Protein 3SU6 (pdb70)

Organism: NCBI:txid2847144

B-factor: mean 12.93, std 9.19, range [4.9, 96.58]

Sequence (199 aa):
SHHMASMKKKGSVVIVGRINLSGDTAYAQQTRGEEGCQETSQTGRDKNQVEGEVQIVSTATQQTFLATSSINGVLWTVYHGAGTRRTIASPKKGPVTQMYTNVDKDLVGWQAPQGSRSLTPCTCGSSDLYLVTRHADVIPVRRRGDSSRGSLLSPRPISYYLKGSAGGPLLCPAGHAVGIFRTAVSTRGVAKAVDFIPVESLETTM

Solvent-accessible surface area: 9535 Å² total; per-residue (Å²): 140,145,141,115,90,130,100,89,166,17,4,0,0,10,16,1,26,1,26,52,108,56,117,94,32,104,47,50,139,48,50,36,82,88,25,6,84,60,7,4,138,88,1,48,5,161,57,80,18,100,20,41,0,2,15,0,13,7,65,102,99,58,7,0,0,0,0,0,63,41,5,0,1,0,0,63,114,7,0,16,98,43,39,6,6,19,64,199,12,79,30,102,20,93,45,73,38,98,135,44,22,0,0,0,0,91,27,28,172,54,27,45,52,20,86,16,14,128,68,83,34,36,71,1,69,0,1,0,40,105,11,67,74,24,55,2,98,54,164,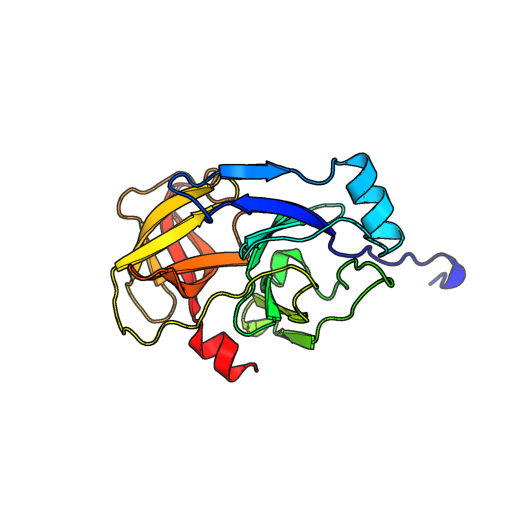34,112,20,120,0,25,9,115,84,78,16,64,78,81,126,5,161,17,0,12,0,0,0,0,20,3,88,72,33,48,0,3,0,0,6,50,66,38,50,47,101,112,34,62,0,48,17,0,15,0,0,19,0,89,24,1,78,108,37,88

Secondary structure (DSSP, 8-state):
--GGG------BEEEEEEE-SSSS-EEEE-S-HHHHHHHHHH-B--S---BSEEEEE-SS-EEEEEEETTEEEEEHHHHTT--B-BTTS-B--SEEETTTTEEEEEPPTTB--BPBP-S---EEEEE-TT--EEEEEE-SSSEEEEEEEEEGGGTTT-TTPEEE-TTS-EEEEEEEEEEETTEEEEEEEEEHHHHHHH-

Radius of gyration: 16.38 Å; Cα contacts (8 Å, |Δi|>4): 521; chains: 1; bounding box: 44×38×49 Å

InterPro domains:
  IPR000745 Hepatitis C virus, Non-structural protein NS4a [PF01006] (1658-1711)
  IPR001490 Hepatitis C virus, Non-structural protein NS4b [PF01001] (1728-1921)
  IPR001650 Helicase, C-terminal domain-like [PS51194] (1361-1538)
  IPR001650 Helicase, C-terminal domain-like [SM00490] (1401-1495)
  IPR002166 RNA dependent RNA polymerase, hepatitis C virus [PF00998] (2423-2932)
  IPR002518 Hepatitis C virus, Non-structural protein NS2 [PF01538] (811-1005)
  IPR002518 Hepatitis C virus, Non-structural protein NS2 [PS51693] (899-1026)
  IPR002519 Hepatitis C virus, Envelope glycoprotein E1 [PF01539] (193-382)
  IPR002521 Hepatitis C virus, Core protein, C-terminal [PF01542] (116-190)
  IPR002522 Hepatitis C virus, Core protein, N-terminal [PF01543] (2-115)
  IPR002531 Hepatitis C virus, Non-structural protein E2/NS1 [PF01560] (387-729)
  IPR002868 Hepatitis C virus, Non-structural 5a protein [PF01506] (1974-1996)
  IPR004109 Hepatitis C virus, NS3 protease [PF02907] (1056-1203)
  IPR004109 Hepatitis C virus, NS3 protease [PS51822] (1027-1208)
  IPR007094 RNA-directed RNA polymerase, catalytic domain [PS50507] (2634-2752)
  IPR009003 Peptidase S1, PA clan [SSF50494] (1027-1212)
  IPR011492 Non-structural protein NS3-like, DEAD-box helicase, flavivirus [PF07652] (1294-1355)
  IPR013192 Hepatitis C virus, Non-structural 5a protein, domain 1a [PF08300] (2006-2067)
  IPR013193 Hepatitis C virus non-structural 5a, 1B domain 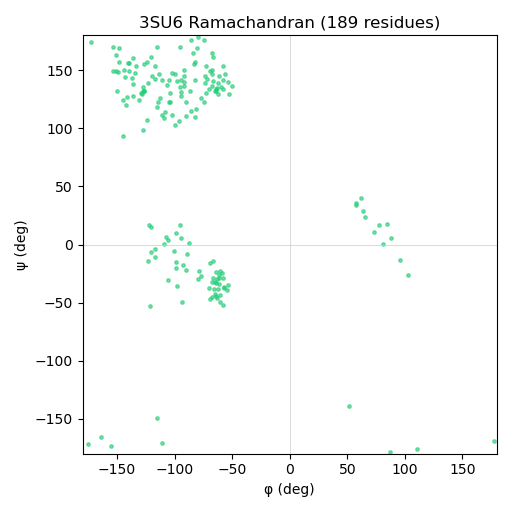[PF08301] (2068-2168)
  IPR014001 Helicase superfamily 1/2, ATP-binding domain [PS51192] (1217-1369)

Nearest PDB structures (foldseek):
  3su2-assembly1_A  TM=1.004E+00  e=2.752E-40  hepatitis C virus genotype 1a
  3su3-assembly1_A  TM=1.005E+00  e=4.016E-40  hepatitis C virus genotype 1a
  3su1-assembly1_A  TM=1.004E+00  e=4.984E-40  hepatitis C virus genotype 1a
  6c2n-assembly1_A  TM=1.004E+00  e=2.141E-39  hepatitis C virus genotype 1a
  6p6o-assembly1_A  TM=1.004E+00  e=4.093E-39  Hepatitis C virus (isolate 1)

Foldseek 3Di:
DPVVPDDDFFAKEFQWFFDPPDPATAIDGDHDDVRLAVCRHFLADPDADAEFKTWIAGNPAIAIWGAAPQKTKFFCVGGPQHFHRANVGTFGWPFDDNPLRMTITGHHPHYDHAYADPPPAQFKWWQFNRRDTFTWGHDDLFKTFTPDKDFCVRRGRHFNTFIADPVGHGQFTWHAFPDDPRIGGMTTTGGVVNVVVSD

Structure (mmCIF, N/CA/C/O backbone):
data_3SU6
#
_entry.id   3SU6
#
_cell.length_a   54.981
_cell.length_b   58.451
_cell.length_c   59.829
_cell.angle_alpha   90.00
_cell.angle_beta   90.00
_cell.angle_gamma   90.00
#
_symmetry.space_group_name_H-M   'P 21 21 21'
#
loop_
_entity.id
_entity.type
_entity.pdbx_description
1 polymer 'NS3 protease, NS4A protein'
2 non-polymer (5R,7S,10S)-10-tert-butyl-N-{(1R,2R)-1-[(cyclopropylsulfonyl)carbamoyl]-2-ethylcyclopropyl}-15,15-dimethyl-3,9,12-trioxo-6,7,9,10,11,12,14,15,16,17,18,19-dodecahydro-1H,5H-2,23:5,8-dimethano-4,13,2,8,11-benzodioxatriazacyclohenicosine-7(3H)-carboxamide
3 non-polymer GLYCEROL
4 non-polymer 'SULFATE ION'
5 non-polymer 'ZINC ION'
6 water water
#
loop_
_atom_site.group_PDB
_atom_site.id
_atom_site.type_symbol
_atom_site.label_atom_id
_atom_site.label_alt_id
_atom_site.label_comp_id
_atom_site.label_asym_id
_atom_site.label_entity_id
_atom_site.label_seq_id
_atom_site.pdbx_PDB_ins_code
_atom_site.Cartn_x
_atom_site.Cartn_y
_atom_site.Cartn_z
_atom_site.occupancy
_atom_site.B_iso_or_equiv
_atom_site.auth_seq_id
_atom_site.auth_comp_id
_atom_site.auth_asym_id
_atom_site.auth_atom_id
_atom_site.pdbx_PDB_model_num
ATOM 1 N N . SER A 1 2 ? 3.187 -25.800 -6.861 1.00 26.68 981 SER A N 1
ATOM 2 C CA . SER A 1 2 ? 4.014 -27.041 -6.948 1.00 26.41 981 SER A CA 1
ATOM 3 C C . SER A 1 2 ? 5.513 -26.758 -7.027 1.00 25.99 981 SER A C 1
ATOM 4 O O . SER A 1 2 ? 6.324 -27.673 -6.843 1.00 25.87 981 SER A O 1
ATOM 7 N N A HIS A 1 3 ? 5.861 -25.497 -7.268 0.50 25.68 982 HIS A N 1
ATOM 8 N N B HIS A 1 3 ? 5.889 -25.516 -7.339 0.50 25.73 982 HIS A N 1
ATOM 9 C CA A HIS A 1 3 ? 7.244 -25.074 -7.397 0.50 25.56 982 HIS A CA 1
ATOM 10 C CA B HIS A 1 3 ? 7.305 -25.147 -7.392 0.50 25.58 982 HIS A CA 1
ATOM 11 C C A HIS A 1 3 ? 7.790 -24.682 -6.020 0.50 25.08 982 HIS A C 1
ATOM 12 C C B HIS A 1 3 ? 7.776 -24.707 -6.021 0.50 25.12 982 HIS A C 1
ATOM 13 O O A HIS A 1 3 ? 7.720 -23.512 -5.630 0.50 24.53 982 HIS A O 1
ATOM 14 O O B HIS A 1 3 ? 7.648 -23.539 -5.644 0.50 24.63 982 HIS A O 1
ATOM 27 N N . MET A 1 4 ? 8.336 -25.659 -5.289 1.00 24.90 983 MET A N 1
ATOM 28 C CA . MET A 1 4 ? 8.739 -25.449 -3.900 1.00 24.46 983 MET A CA 1
ATOM 29 C C . MET A 1 4 ? 9.810 -24.386 -3.722 1.00 23.50 983 MET A C 1
ATOM 30 O O . MET A 1 4 ? 9.767 -23.629 -2.763 1.00 22.92 983 MET A O 1
ATOM 35 N N . ALA A 1 5 ? 10.768 -24.333 -4.643 1.00 22.41 984 ALA A N 1
ATOM 36 C CA . ALA A 1 5 ? 11.906 -23.425 -4.504 1.00 21.82 984 ALA A CA 1
ATOM 37 C C . ALA A 1 5 ? 11.494 -21.947 -4.468 1.00 21.53 984 ALA A C 1
ATOM 38 O O . ALA A 1 5 ? 12.202 -21.119 -3.891 1.00 22.33 984 ALA A O 1
ATOM 40 N N . SER A 1 6 ? 10.352 -21.621 -5.070 1.00 20.85 985 SER A N 1
ATOM 41 C CA . SER A 1 6 ? 9.888 -20.235 -5.135 1.00 20.88 985 SER A CA 1
ATOM 42 C C . SER A 1 6 ? 8.717 -19.933 -4.196 1.00 19.98 985 SER A C 1
ATOM 43 O O . SER A 1 6 ? 8.187 -18.818 -4.213 1.00 20.09 985 SER A O 1
ATOM 46 N N . MET A 1 7 ? 8.309 -20.906 -3.378 1.00 19.29 986 MET A N 1
ATOM 47 C CA . MET A 1 7 ? 7.271 -20.650 -2.380 1.00 19.16 986 MET A CA 1
ATOM 48 C C . MET A 1 7 ? 7.764 -19.632 -1.357 1.00 18.89 986 MET A C 1
ATOM 49 O O . MET A 1 7 ? 8.879 -19.739 -0.827 1.00 19.11 986 MET A O 1
ATOM 54 N N . LYS A 1 8 ? 6.921 -18.639 -1.105 1.00 18.44 987 LYS A N 1
ATOM 55 C CA . LYS A 1 8 ? 7.233 -17.579 -0.166 1.00 18.16 987 LYS A CA 1
ATOM 56 C C . LYS A 1 8 ? 6.893 -17.997 1.265 1.00 17.94 987 LYS A C 1
ATOM 57 O O . LYS A 1 8 ? 6.208 -18.999 1.496 1.00 17.61 987 LYS A O 1
ATOM 59 N N . LYS A 1 9 ? 7.416 -17.237 2.218 1.00 17.94 988 LYS A N 1
ATOM 60 C CA . LYS A 1 9 ? 7.050 -17.381 3.618 1.00 17.98 988 LYS A CA 1
ATOM 61 C C . LYS A 1 9 ? 6.387 -16.087 4.059 1.00 17.51 988 LYS A C 1
ATOM 62 O O . LYS A 1 9 ? 6.790 -14.995 3.646 1.00 17.96 988 LYS A O 1
ATOM 64 N N . LYS A 1 10 ? 5.363 -16.202 4.894 1.00 17.23 989 LYS A N 1
ATOM 65 C CA . LYS A 1 10 ? 4.761 -15.012 5.472 1.00 16.85 989 LYS A CA 1
ATOM 66 C C . LYS A 1 10 ? 5.732 -14.374 6.455 1.00 15.54 989 LYS A C 1
ATOM 67 O O . LYS A 1 10 ? 6.576 -15.038 7.068 1.00 15.99 989 LYS A O 1
ATOM 73 N N . GLY A 1 11 ? 5.633 -13.068 6.561 1.00 14.12 990 GLY A N 1
ATOM 74 C CA . GLY A 1 11 ? 6.470 -12.333 7.461 1.00 12.80 990 GLY A CA 1
ATOM 75 C C . GLY A 1 11 ? 6.045 -12.521 8.901 1.00 11.42 990 GLY A C 1
ATOM 76 O O . GLY A 1 11 ? 5.053 -13.179 9.216 1.00 13.05 990 GLY A O 1
ATOM 77 N N . SER A 1 12 ? 6.831 -11.942 9.784 1.00 9.33 991 SER A N 1
ATOM 78 C CA . SER A 1 12 ? 6.501 -11.880 11.183 1.00 8.45 991 SER A CA 1
ATOM 79 C C . SER A 1 12 ? 5.544 -10.731 11.492 1.00 7.72 991 SER A C 1
ATOM 80 O O . SER A 1 12 ? 5.481 -9.721 10.775 1.00 9.22 991 SER A O 1
ATOM 83 N N . VAL A 1 13 ? 4.830 -10.885 12.597 1.00 6.78 992 VAL A N 1
ATOM 84 C CA . VAL A 1 13 ? 4.184 -9.761 13.237 1.00 6.83 992 VAL A CA 1
ATOM 85 C C . VAL A 1 13 ? 5.277 -8.844 13.772 1.00 6.67 992 VAL A C 1
ATOM 86 O O . VAL A 1 13 ? 6.282 -9.309 14.300 1.00 7.52 992 VAL A O 1
ATOM 90 N N . VAL A 1 14 ? 5.058 -7.540 13.652 1.00 6.37 993 VAL A N 1
ATOM 91 C CA . VAL A 1 14 ? 6.022 -6.526 14.071 1.00 6.72 993 VAL A CA 1
ATOM 92 C C . VAL A 1 14 ? 5.364 -5.532 15.024 1.00 6.29 993 VAL A C 1
ATOM 93 O O . VAL A 1 14 ? 4.302 -5.003 14.733 1.00 6.55 993 VAL A O 1
ATOM 97 N N . ILE A 1 15 ? 6.032 -5.245 16.136 1.00 6.37 994 ILE A N 1
ATOM 98 C CA . ILE A 1 15 ? 5.599 -4.176 17.019 1.00 6.80 994 ILE A CA 1
ATOM 99 C C . ILE A 1 15 ? 5.940 -2.836 16.366 1.00 7.22 994 ILE A C 1
ATOM 100 O O . ILE A 1 15 ? 7.099 -2.580 16.024 1.00 8.65 994 ILE A O 1
ATOM 105 N N . VAL A 1 16 ? 4.924 -1.996 16.171 1.00 6.41 995 VAL A N 1
ATOM 106 C CA . VAL A 1 16 ? 5.111 -0.704 15.528 1.00 7.15 995 VAL A CA 1
ATOM 107 C C . VAL A 1 16 ? 4.787 0.474 16.443 1.00 6.79 995 VAL A C 1
ATOM 108 O O . VAL A 1 16 ? 4.952 1.617 16.039 1.00 7.72 995 VAL A O 1
ATOM 112 N N . GLY A 1 17 ? 4.317 0.214 17.657 1.00 6.88 996 GLY A N 1
ATOM 113 C CA . GLY A 1 17 ? 4.029 1.289 18.576 1.00 6.76 996 GLY A CA 1
ATOM 114 C C . GLY A 1 17 ? 3.450 0.734 19.842 1.00 5.96 996 GLY A C 1
ATOM 115 O O . GLY A 1 17 ? 3.487 -0.478 20.075 1.00 6.35 996 GLY A O 1
ATOM 116 N N . ARG A 1 18 ? 2.934 1.612 20.686 1.00 6.51 997 ARG A N 1
ATOM 117 C CA . ARG A 1 18 ? 2.343 1.193 21.939 1.00 7.49 997 ARG A CA 1
ATOM 118 C C . ARG A 1 18 ? 1.262 2.167 22.350 1.00 7.19 997 ARG A C 1
ATOM 119 O O . ARG A 1 18 ? 1.199 3.305 21.862 1.00 7.81 997 ARG A O 1
ATOM 127 N N . ILE A 1 19 ? 0.421 1.723 23.273 1.00 7.73 998 ILE A N 1
ATOM 128 C CA . ILE A 1 19 ? -0.533 2.596 23.928 1.00 8.95 998 ILE A CA 1
ATOM 129 C C . ILE A 1 19 ? 0.040 2.894 25.292 1.00 10.03 998 ILE A C 1
ATOM 130 O O . ILE A 1 19 ? 0.138 2.017 26.130 1.00 11.37 998 ILE A O 1
ATOM 135 N N . ASN A 1 20 ? 0.434 4.146 25.498 1.00 10.38 999 ASN A N 1
ATOM 136 C CA . ASN A 1 20 ? 1.064 4.566 26.727 1.00 11.80 999 ASN A CA 1
ATOM 137 C C . ASN A 1 20 ? 0.003 4.829 27.790 1.00 12.32 999 ASN A C 1
ATOM 138 O O . ASN A 1 20 ? -0.844 5.706 27.618 1.00 12.76 999 ASN A O 1
ATOM 143 N N . LEU A 1 21 ? 0.050 4.040 28.863 1.00 13.07 1000 LEU A N 1
ATOM 144 C CA . LEU A 1 21 ? -0.882 4.131 29.976 1.00 14.65 1000 LEU A CA 1
ATOM 145 C C . LEU A 1 21 ? -0.139 4.431 31.288 1.00 16.22 1000 LEU A C 1
ATOM 146 O O . LEU A 1 21 ? -0.705 4.277 32.369 1.00 17.48 1000 LEU A O 1
ATOM 151 N N . SER A 1 22 ? 1.119 4.860 31.183 1.00 17.85 1001 SER A N 1
ATOM 152 C CA . SER A 1 22 ? 2.011 4.975 32.344 1.00 19.30 1001 SER A CA 1
ATOM 153 C C . SER A 1 22 ? 1.760 6.224 33.188 1.00 19.49 1001 SER A C 1
ATOM 154 O O . SER A 1 22 ? 2.132 6.260 34.363 1.00 20.58 1001 SER A O 1
ATOM 157 N N . GLY A 1 23 ? 1.154 7.247 32.590 1.00 19.50 1002 GLY A N 1
ATOM 158 C CA . GLY A 1 23 ? 0.937 8.531 33.266 1.00 19.41 1002 GLY A CA 1
ATOM 159 C C . GLY A 1 23 ? -0.537 8.815 33.458 1.00 19.36 1002 GLY A C 1
ATOM 160 O O . GLY A 1 23 ? -1.326 7.889 33.615 1.00 20.44 1002 GLY A O 1
ATOM 161 N N . ASP A 1 24 ? -0.903 10.097 33.451 1.00 18.97 1003 ASP A N 1
ATOM 162 C CA . ASP A 1 24 ? -2.288 10.517 33.680 1.00 18.30 1003 ASP A CA 1
ATOM 163 C C . ASP A 1 24 ? -3.103 10.590 32.385 1.00 17.38 1003 ASP A C 1
ATOM 164 O O . ASP A 1 24 ? -4.320 10.760 32.416 1.00 17.31 1003 ASP A O 1
ATOM 166 N N . THR A 1 25 ? -2.421 10.441 31.251 1.00 16.59 1004 THR A N 1
ATOM 167 C CA . THR A 1 25 ? -3.036 10.566 29.935 1.00 16.20 1004 THR A CA 1
ATOM 168 C C . THR A 1 25 ? -2.697 9.344 29.096 1.00 14.95 1004 THR A C 1
ATOM 169 O O . THR A 1 25 ? -1.530 8.956 29.004 1.00 16.01 1004 THR A O 1
ATOM 173 N N . ALA A 1 26 ? -3.711 8.729 28.498 1.00 13.29 1005 ALA A N 1
ATOM 174 C CA . ALA A 1 26 ? -3.473 7.608 27.590 1.00 11.94 1005 ALA A CA 1
ATOM 175 C C . ALA A 1 26 ? -3.224 8.169 26.199 1.00 10.93 1005 ALA A C 1
ATOM 176 O O . ALA A 1 26 ? -3.972 9.027 25.742 1.00 11.77 1005 ALA A O 1
ATOM 178 N N . TYR A 1 27 ? -2.168 7.710 25.533 1.00 9.63 1006 TYR A N 1
ATOM 179 C CA . TYR A 1 27 ? -1.902 8.161 24.165 1.00 8.68 1006 TYR A CA 1
ATOM 180 C C . TYR A 1 27 ? -1.125 7.107 23.398 1.00 7.82 1006 TYR A C 1
ATOM 181 O O . TYR A 1 27 ? -0.337 6.353 23.971 1.00 8.51 1006 TYR A O 1
ATOM 190 N N . ALA A 1 28 ? -1.362 7.063 22.095 1.00 7.35 1007 ALA A N 1
ATOM 191 C CA . ALA A 1 28 ? -0.648 6.163 21.214 1.00 6.83 1007 ALA A CA 1
ATOM 192 C C . ALA A 1 28 ? 0.697 6.762 20.833 1.00 6.59 1007 ALA A C 1
ATOM 193 O O . ALA A 1 28 ? 0.817 7.976 20.619 1.00 6.80 1007 ALA A O 1
ATOM 195 N N . GLN A 1 29 ? 1.710 5.911 20.756 1.00 6.64 1008 GLN A N 1
ATOM 196 C CA . GLN A 1 29 ? 3.026 6.292 20.277 1.00 6.98 1008 GLN A CA 1
ATOM 197 C C . GLN A 1 29 ? 3.427 5.346 19.165 1.00 7.02 1008 GLN A C 1
ATOM 198 O O . GLN A 1 29 ? 3.317 4.133 19.327 1.00 8.72 1008 GLN A O 1
ATOM 204 N N . GLN A 1 30 ? 3.914 5.879 18.053 1.00 6.66 1009 GLN A N 1
ATOM 205 C CA . GLN A 1 30 ? 4.492 5.045 17.020 1.00 6.95 1009 GLN A CA 1
ATOM 206 C C . GLN A 1 30 ? 5.975 4.918 17.262 1.00 7.12 1009 GLN A C 1
ATOM 207 O O . GLN A 1 30 ? 6.642 5.909 17.559 1.00 7.82 1009 GLN A O 1
ATOM 213 N N . THR A 1 31 ? 6.478 3.697 17.116 1.00 7.14 1010 THR A N 1
ATOM 214 C CA . THR A 1 31 ? 7.900 3.426 17.280 1.00 8.22 1010 THR A CA 1
ATOM 215 C C . THR A 1 31 ? 8.569 2.917 15.993 1.00 8.22 1010 THR A C 1
ATOM 216 O O . THR A 1 31 ? 9.793 2.880 15.941 1.00 9.76 1010 THR A O 1
ATOM 220 N N . ARG A 1 32 ? 7.791 2.564 14.965 1.00 8.53 1011 ARG A N 1
ATOM 221 C CA . ARG A 1 32 ? 8.345 2.160 13.674 1.00 9.67 1011 ARG A CA 1
ATOM 222 C C . ARG A 1 32 ? 7.382 2.531 12.559 1.00 9.70 1011 ARG A C 1
ATOM 223 O O . ARG A 1 32 ? 6.190 2.274 12.683 1.00 10.07 1011 ARG A O 1
ATOM 231 N N . GLY A 1 33 ? 7.896 3.157 11.490 1.00 10.40 1012 GLY A N 1
ATOM 232 C CA . GLY A 1 33 ? 7.081 3.496 10.310 1.00 11.15 1012 GLY A CA 1
ATOM 233 C C . GLY A 1 33 ? 6.841 2.325 9.365 1.00 11.79 1012 GLY A C 1
ATOM 234 O O . GLY A 1 33 ? 7.351 1.224 9.577 1.00 12.29 1012 GLY A O 1
ATOM 235 N N . GLU A 1 34 ? 6.078 2.576 8.300 1.00 12.72 1013 GLU A N 1
ATOM 236 C CA . GLU A 1 34 ? 5.601 1.504 7.422 1.00 13.64 1013 GLU A CA 1
ATOM 237 C C . GLU A 1 34 ? 6.731 0.780 6.679 1.00 13.96 1013 GLU A C 1
ATOM 238 O O . GLU A 1 34 ? 6.731 -0.445 6.576 1.00 14.56 1013 GLU A O 1
ATOM 240 N N . GLU A 1 35 ? 7.699 1.533 6.168 1.00 14.92 1014 GLU A N 1
ATOM 241 C CA . GLU A 1 35 ? 8.821 0.932 5.450 1.00 15.08 1014 GLU A CA 1
ATOM 242 C C . GLU A 1 35 ? 9.646 0.028 6.370 1.00 14.79 1014 GLU A C 1
ATOM 243 O O . GLU A 1 35 ? 9.969 -1.102 6.006 1.00 15.02 1014 GLU A O 1
ATOM 245 N N . GLY A 1 36 ? 9.960 0.523 7.568 1.00 14.23 1015 GLY A N 1
ATOM 246 C CA . GLY A 1 36 ? 10.677 -0.269 8.562 1.00 14.05 1015 GLY A CA 1
ATOM 247 C C . GLY A 1 36 ? 9.885 -1.492 8.988 1.00 13.16 1015 GLY A C 1
ATOM 248 O O . GLY A 1 36 ? 10.437 -2.582 9.190 1.00 13.81 1015 GLY A O 1
ATOM 249 N N . CYS A 1 37 ? 8.578 -1.321 9.100 1.00 12.61 1016 CYS A N 1
ATOM 250 C CA . CYS A 1 37 ? 7.720 -2.420 9.452 1.00 12.48 1016 CYS A CA 1
ATOM 251 C C . CYS A 1 37 ? 7.819 -3.537 8.402 1.00 12.18 1016 CYS A C 1
ATOM 252 O O . CYS A 1 37 ? 8.022 -4.710 8.739 1.00 13.01 1016 CYS A O 1
ATOM 255 N N . GLN A 1 38 ? 7.695 -3.169 7.129 1.00 13.14 1017 GLN A N 1
ATOM 256 C CA . GLN A 1 38 ? 7.733 -4.158 6.063 1.00 14.30 1017 GLN A CA 1
ATOM 257 C C . GLN A 1 38 ? 9.081 -4.907 6.059 1.00 14.21 1017 GLN A C 1
ATOM 258 O O . GLN A 1 38 ? 9.113 -6.139 5.930 1.00 14.58 1017 GLN A O 1
ATOM 264 N N . GLU A 1 39 ? 10.185 -4.181 6.232 1.00 14.29 1018 GLU A N 1
ATOM 265 C CA . GLU A 1 39 ? 11.519 -4.801 6.279 1.00 14.10 1018 GLU A CA 1
ATOM 266 C C . GLU A 1 39 ? 11.687 -5.749 7.480 1.00 13.44 1018 GLU A C 1
ATOM 267 O O . GLU A 1 39 ? 12.209 -6.860 7.351 1.00 14.04 1018 GLU A O 1
ATOM 269 N N . THR A 1 40 ? 11.228 -5.298 8.643 1.00 12.54 1019 THR A N 1
ATOM 270 C CA . THR A 1 40 ? 11.337 -6.059 9.888 1.00 11.94 1019 THR A CA 1
ATOM 271 C C . THR A 1 40 ? 10.460 -7.309 9.855 1.00 11.11 1019 THR A C 1
ATOM 272 O O . THR A 1 40 ? 10.806 -8.341 10.436 1.00 11.94 1019 THR A O 1
ATOM 276 N N . SER A 1 41 ? 9.333 -7.222 9.165 1.00 11.13 1020 SER A N 1
ATOM 277 C CA . SER A 1 41 ? 8.448 -8.372 9.020 1.00 11.04 1020 SER A CA 1
ATOM 278 C C . SER A 1 41 ? 9.132 -9.470 8.204 1.00 11.33 1020 SER A C 1
ATOM 279 O O . SER A 1 41 ? 9.014 -10.660 8.508 1.00 11.40 1020 SER A O 1
ATOM 282 N N . GLN A 1 42 ? 9.876 -9.062 7.182 1.00 12.44 1021 GLN A N 1
ATOM 283 C CA . GLN A 1 42 ? 10.590 -10.006 6.340 1.00 13.44 1021 GLN A CA 1
ATOM 284 C C . GLN A 1 42 ? 11.747 -10.677 7.071 1.00 13.61 1021 GLN A C 1
ATOM 285 O O . GLN A 1 42 ? 11.910 -11.899 6.985 1.00 14.99 1021 GLN A O 1
ATOM 291 N N . THR A 1 43 ? 12.559 -9.905 7.778 1.00 13.97 1022 THR A N 1
ATOM 292 C CA . THR A 1 43 ? 13.717 -10.471 8.473 1.00 14.05 1022 THR A CA 1
ATOM 293 C C . THR A 1 43 ? 13.354 -11.141 9.802 1.00 13.61 1022 THR A C 1
ATOM 294 O O . THR A 1 43 ? 14.040 -12.066 10.250 1.00 14.73 1022 THR A O 1
ATOM 298 N N . GLY A 1 44 ? 12.302 -10.650 10.453 1.00 12.59 1023 GLY A N 1
ATOM 299 C CA . GLY A 1 44 ? 11.961 -11.083 11.802 1.00 12.54 1023 GLY A CA 1
ATOM 300 C C . GLY A 1 44 ? 12.909 -10.548 12.866 1.00 12.18 1023 GLY A C 1
ATOM 301 O O . GLY A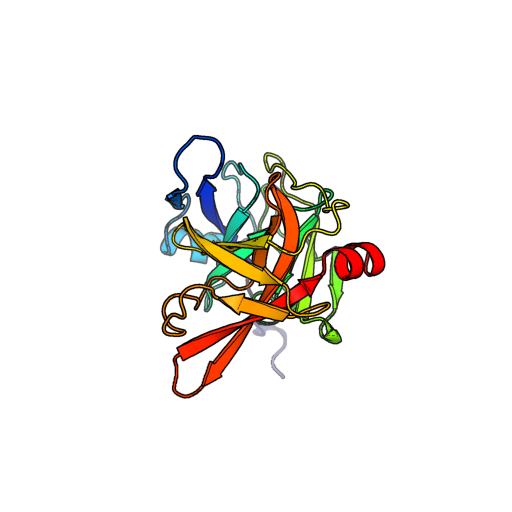 1 44 ? 12.865 -10.987 14.010 1.00 11.83 1023 GLY A O 1
ATOM 302 N N . ARG A 1 45 ? 13.769 -9.597 12.496 1.00 12.41 1024 ARG A N 1
ATOM 303 C CA . ARG A 1 45 ? 14.764 -9.053 13.410 1.00 12.97 1024 ARG A CA 1
ATOM 304 C C . ARG A 1 45 ? 14.382 -7.619 13.774 1.00 12.98 1024 ARG A C 1
ATOM 305 O O . ARG A 1 45 ? 14.457 -6.713 12.938 1.00 14.05 1024 ARG A O 1
ATOM 307 N N . ASP A 1 46 ? 13.957 -7.427 15.020 1.00 12.96 1025 ASP A N 1
ATOM 308 C CA . ASP A 1 46 ? 13.513 -6.131 15.509 1.00 12.68 1025 ASP A CA 1
ATOM 309 C C . ASP A 1 46 ? 14.337 -5.781 16.732 1.00 13.09 1025 ASP A C 1
ATOM 310 O O . ASP A 1 46 ? 14.150 -6.352 17.797 1.00 13.11 1025 ASP A O 1
ATOM 315 N N . LYS A 1 47 ? 15.252 -4.831 16.581 1.00 13.70 1026 LYS A N 1
ATOM 316 C CA . LYS A 1 47 ? 16.089 -4.419 17.708 1.00 14.73 1026 LYS A CA 1
ATOM 317 C C . LYS A 1 47 ? 15.544 -3.200 18.462 1.00 14.51 1026 LYS A C 1
ATOM 318 O O . LYS A 1 47 ? 16.186 -2.725 19.400 1.00 15.55 1026 LYS A O 1
ATOM 324 N N . ASN A 1 48 ? 14.349 -2.717 18.103 1.00 13.91 1027 ASN A N 1
ATOM 325 C CA . ASN A 1 48 ? 13.789 -1.556 18.804 1.00 14.08 1027 ASN A CA 1
ATOM 326 C C . ASN A 1 48 ? 13.436 -1.885 20.249 1.00 14.41 1027 ASN A C 1
ATOM 327 O O . ASN A 1 48 ? 13.024 -3.004 20.566 1.00 15.78 1027 ASN A O 1
ATOM 332 N N . GLN A 1 49 ? 13.594 -0.893 21.116 1.00 14.40 1028 GLN A N 1
ATOM 333 C CA . GLN A 1 49 ? 13.190 -0.991 22.506 1.00 14.67 1028 GLN A CA 1
ATOM 334 C C . GLN A 1 49 ? 11.680 -1.163 22.604 1.00 14.15 1028 GLN A C 1
ATOM 335 O O . GLN A 1 49 ? 10.923 -0.467 21.918 1.00 14.43 1028 GLN A O 1
ATOM 337 N N . VAL A 1 50 ? 11.258 -2.113 23.433 1.00 13.03 1029 VAL A N 1
ATOM 338 C CA . VAL A 1 50 ? 9.846 -2.317 23.749 1.00 11.80 1029 VAL A CA 1
ATOM 339 C C . VAL A 1 50 ? 9.567 -1.827 25.160 1.00 11.35 1029 VAL A C 1
ATOM 340 O O . VAL A 1 50 ? 10.361 -2.042 26.070 1.00 12.12 1029 VAL A O 1
ATOM 344 N N . GLU A 1 51 ? 8.448 -1.138 25.327 1.00 10.43 1030 GLU A N 1
ATOM 345 C CA . GLU A 1 51 ? 7.983 -0.714 26.633 1.00 10.53 1030 GLU A CA 1
ATOM 346 C C . GLU A 1 51 ? 6.482 -0.892 26.715 1.00 9.28 1030 GLU A C 1
ATOM 347 O O . GLU A 1 51 ? 5.785 -0.890 25.700 1.00 9.55 1030 GLU A O 1
ATOM 353 N N . GLY A 1 52 ? 5.991 -1.020 27.935 1.00 9.50 1031 GLY A N 1
ATOM 354 C CA . GLY A 1 52 ? 4.562 -0.969 28.188 1.00 9.24 1031 GLY A CA 1
ATOM 355 C C . GLY A 1 52 ? 3.849 -2.298 28.052 1.00 8.64 1031 GLY A C 1
ATOM 356 O O . GLY A 1 52 ? 4.444 -3.339 27.746 1.00 9.09 1031 GLY A O 1
ATOM 357 N N . GLU A 1 53 ? 2.539 -2.218 28.266 1.00 8.58 1032 GLU A N 1
ATOM 358 C CA . GLU A 1 53 ? 1.655 -3.382 28.338 1.00 8.56 1032 GLU A CA 1
ATOM 359 C C . GLU A 1 53 ? 0.918 -3.674 27.036 1.00 7.44 1032 GLU A C 1
ATOM 360 O O . GLU A 1 53 ? 0.672 -4.833 26.715 1.00 8.61 1032 GLU A O 1
ATOM 366 N N . VAL A 1 54 ? 0.535 -2.628 26.312 1.00 6.81 1033 VAL A N 1
ATOM 367 C CA . VAL A 1 54 ? -0.273 -2.775 25.110 1.00 6.71 1033 VAL A CA 1
ATOM 368 C C . VAL A 1 54 ? 0.571 -2.294 23.932 1.00 6.45 1033 VAL A C 1
ATOM 369 O O . VAL A 1 54 ? 0.973 -1.125 23.867 1.00 7.28 1033 VAL A O 1
ATOM 373 N N . GLN A 1 55 ? 0.829 -3.208 23.003 1.00 5.95 1034 GLN A N 1
ATOM 374 C CA . GLN A 1 55 ? 1.607 -2.924 21.813 1.00 5.96 1034 GLN A CA 1
ATOM 375 C C . GLN A 1 55 ? 0.672 -2.762 20.627 1.00 5.93 1034 GLN A C 1
ATOM 376 O O . GLN A 1 55 ? -0.362 -3.435 20.537 1.00 6.45 1034 GLN A O 1
ATOM 382 N N . ILE A 1 56 ? 1.059 -1.897 19.696 1.00 5.46 1035 ILE A N 1
ATOM 383 C CA . ILE A 1 56 ? 0.436 -1.819 18.395 1.00 5.71 1035 ILE A CA 1
ATOM 384 C C . ILE A 1 56 ? 1.280 -2.688 17.485 1.00 5.86 1035 ILE A C 1
ATOM 385 O O . ILE A 1 56 ? 2.497 -2.548 17.458 1.00 6.53 1035 ILE A O 1
ATOM 390 N N . VAL A 1 57 ? 0.639 -3.607 16.776 1.00 5.87 1036 VAL A N 1
ATOM 391 C CA . VAL A 1 57 ? 1.342 -4.579 15.945 1.00 6.23 1036 VAL A CA 1
ATOM 392 C C . VAL A 1 57 ? 0.812 -4.566 14.529 1.00 6.52 1036 VAL A C 1
ATOM 393 O O . VAL A 1 57 ? -0.339 -4.185 14.270 1.00 7.10 1036 VAL A O 1
ATOM 397 N N . SER A 1 58 ? 1.655 -4.998 13.603 1.00 6.57 1037 SER A N 1
ATOM 398 C CA . SER A 1 58 ? 1.290 -5.040 12.211 1.00 7.62 1037 SER A CA 1
ATOM 399 C C . SER A 1 58 ? 1.890 -6.230 11.510 1.00 7.49 1037 SER A C 1
ATOM 400 O O . SER A 1 58 ? 2.969 -6.724 11.861 1.00 8.39 1037 SER A O 1
ATOM 403 N N . THR A 1 59 ? 1.169 -6.684 10.496 1.00 8.28 1038 THR A N 1
ATOM 404 C CA . THR A 1 59 ? 1.709 -7.583 9.491 1.00 9.99 1038 THR A CA 1
ATOM 405 C C . THR A 1 59 ? 1.795 -6.773 8.187 1.00 11.18 1038 THR A C 1
ATOM 406 O O . THR A 1 59 ? 1.569 -5.563 8.176 1.00 12.40 1038 THR A O 1
ATOM 410 N N . ALA A 1 60 ? 2.090 -7.432 7.071 1.00 12.80 1039 ALA A N 1
ATOM 411 C CA . ALA A 1 60 ? 2.104 -6.732 5.788 1.00 13.52 1039 ALA A CA 1
ATOM 412 C C . ALA A 1 60 ? 0.728 -6.192 5.402 1.00 13.61 1039 ALA A C 1
ATOM 413 O O . ALA A 1 60 ? 0.624 -5.242 4.620 1.00 15.28 1039 ALA A O 1
ATOM 415 N N . THR A 1 61 ? -0.323 -6.795 5.950 1.00 12.81 1040 THR A N 1
ATOM 416 C CA . THR A 1 61 ? -1.672 -6.553 5.491 1.00 13.04 1040 THR A CA 1
ATOM 417 C C . THR A 1 61 ? -2.634 -6.056 6.567 1.00 11.56 1040 THR A C 1
ATOM 418 O O . THR A 1 61 ? -3.706 -5.569 6.232 1.00 12.97 1040 THR A O 1
ATOM 422 N N . GLN A 1 62 ? -2.269 -6.160 7.845 1.00 9.70 1041 GLN A N 1
ATOM 423 C CA A GLN A 1 62 ? -3.183 -5.836 8.927 0.50 9.33 1041 GLN A CA 1
ATOM 424 C CA B GLN A 1 62 ? -3.184 -5.791 8.905 0.50 9.24 1041 GLN A CA 1
ATOM 425 C C . GLN A 1 62 ? -2.463 -5.108 10.053 1.00 8.34 1041 GLN A C 1
ATOM 426 O O . GLN A 1 62 ? -1.261 -5.273 10.243 1.00 8.48 1041 GLN A O 1
ATOM 437 N N . THR A 1 63 ? -3.212 -4.341 10.829 1.00 7.24 1042 THR A N 1
ATOM 438 C CA . THR A 1 63 ? -2.696 -3.761 12.053 1.00 7.19 1042 THR A CA 1
ATOM 439 C C . THR A 1 63 ? -3.746 -3.904 13.153 1.00 6.75 1042 THR A C 1
ATOM 440 O O . THR A 1 63 ? -4.953 -3.836 12.896 1.00 7.78 1042 THR A O 1
ATOM 444 N N . PHE A 1 64 ? -3.265 -4.150 14.367 1.00 6.05 1043 PHE A N 1
ATOM 445 C CA . PHE A 1 64 ? -4.114 -4.522 15.483 1.00 5.79 1043 PHE A CA 1
ATOM 446 C C . PHE A 1 64 ? -3.291 -4.330 16.774 1.00 5.54 1043 PHE A C 1
ATOM 447 O O . PHE A 1 64 ? -2.279 -3.631 16.743 1.00 6.16 1043 PHE A O 1
ATOM 455 N N . LEU A 1 65 ? -3.751 -4.878 17.893 1.00 5.16 1044 LEU A N 1
ATOM 456 C CA . LEU A 1 65 ? -3.101 -4.691 19.181 1.00 5.14 1044 LEU A CA 1
ATOM 457 C C . LEU A 1 65 ? -2.674 -6.025 19.761 1.00 4.94 1044 LEU A C 1
ATOM 458 O O . LEU A 1 65 ? -3.166 -7.080 19.361 1.00 5.62 1044 LEU A O 1
ATOM 463 N N . ALA A 1 66 ? -1.753 -5.976 20.708 1.00 5.38 1045 ALA A N 1
ATOM 464 C CA . ALA A 1 66 ? -1.356 -7.140 21.472 1.00 5.39 1045 ALA A CA 1
ATOM 465 C C . ALA A 1 66 ? -1.092 -6.695 22.909 1.00 5.72 1045 ALA A C 1
ATOM 466 O O . ALA A 1 66 ? -0.625 -5.587 23.137 1.00 7.20 1045 ALA A O 1
ATOM 468 N N . THR A 1 67 ? -1.437 -7.545 23.867 1.00 5.31 1046 THR A N 1
ATOM 469 C CA . THR A 1 67 ? -1.450 -7.163 25.270 1.00 6.13 1046 THR A CA 1
ATOM 470 C C . THR A 1 67 ? -0.662 -8.177 26.086 1.00 5.18 1046 THR A C 1
ATOM 471 O O . THR A 1 67 ? -0.899 -9.383 25.981 1.00 5.63 1046 THR A O 1
ATOM 475 N N . SER A 1 68 ? 0.258 -7.699 26.920 1.00 5.80 1047 SER A N 1
ATOM 476 C CA A SER A 1 68 ? 1.017 -8.582 27.781 0.50 5.96 1047 SER A CA 1
ATOM 477 C CA B SER A 1 68 ? 1.039 -8.580 27.784 0.50 6.10 1047 SER A CA 1
ATOM 478 C C . SER A 1 68 ? 0.288 -8.844 29.087 1.00 6.03 1047 SER A C 1
ATOM 479 O O . SER A 1 68 ? -0.091 -7.912 29.798 1.00 6.51 1047 SER A O 1
ATOM 484 N N . ILE A 1 69 ? 0.097 -10.124 29.391 1.00 6.29 1048 ILE A N 1
ATOM 485 C CA . ILE A 1 69 ? -0.527 -10.584 30.637 1.00 7.21 1048 ILE A CA 1
ATOM 486 C C . ILE A 1 69 ? 0.241 -11.833 31.076 1.00 7.99 1048 ILE A C 1
ATOM 487 O O . ILE A 1 69 ? 0.412 -12.752 30.287 1.00 8.36 1048 ILE A O 1
ATOM 492 N N . ASN A 1 70 ? 0.718 -11.866 32.317 1.00 9.38 1049 ASN A N 1
ATOM 493 C CA . ASN A 1 70 ? 1.449 -13.042 32.829 1.00 10.99 1049 ASN A CA 1
ATOM 494 C C . ASN A 1 70 ? 2.677 -13.401 32.010 1.00 9.55 1049 ASN A C 1
ATOM 495 O O . ASN A 1 70 ? 3.006 -14.576 31.879 1.00 10.68 1049 ASN A O 1
ATOM 500 N N . GLY A 1 71 ? 3.368 -12.416 31.453 1.00 8.41 1050 GLY A N 1
ATOM 501 C CA . GLY A 1 71 ? 4.601 -12.694 30.741 1.00 8.05 1050 GLY A CA 1
ATOM 502 C C . GLY A 1 71 ? 4.417 -13.266 29.348 1.00 7.22 1050 GLY A C 1
ATOM 503 O O . GLY A 1 71 ? 5.375 -13.766 28.753 1.00 7.46 1050 GLY A O 1
ATOM 504 N N . VAL A 1 72 ? 3.204 -13.126 28.803 1.00 6.82 1051 VAL A N 1
ATOM 505 C CA . VAL A 1 72 ? 2.856 -13.571 27.457 1.00 6.68 1051 VAL A CA 1
ATOM 506 C C . VAL A 1 72 ? 2.237 -12.377 26.738 1.00 6.24 1051 VAL A C 1
ATOM 507 O O . VAL A 1 72 ? 1.391 -11.701 27.311 1.00 6.56 1051 VAL A O 1
ATOM 511 N N . LEU A 1 73 ? 2.694 -12.116 25.516 1.00 5.80 1052 LEU A N 1
ATOM 512 C CA . LEU A 1 73 ? 2.090 -11.116 24.651 1.00 5.46 1052 LEU A CA 1
ATOM 513 C C . LEU A 1 73 ? 0.998 -11.807 23.824 1.00 5.30 1052 LEU A C 1
ATOM 514 O O . LEU A 1 73 ? 1.288 -12.661 22.987 1.00 6.04 1052 LEU A O 1
ATOM 519 N N . TRP A 1 74 ? -0.253 -11.457 24.129 1.00 5.52 1053 TRP A N 1
ATOM 520 C CA . TRP A 1 74 ? -1.430 -12.081 23.551 1.00 5.27 1053 TRP A CA 1
ATOM 521 C C . TRP A 1 74 ? -2.018 -11.243 22.436 1.00 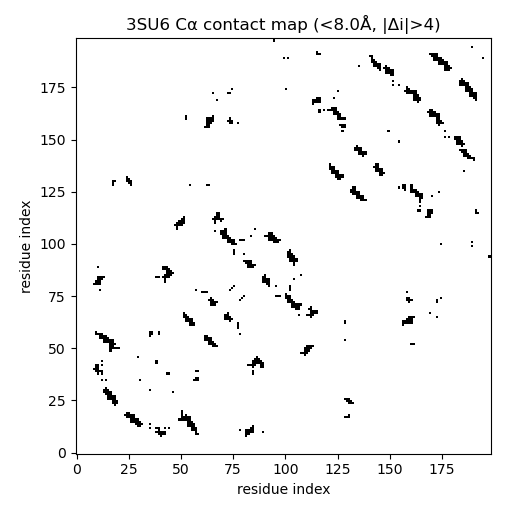5.39 1053 TRP A C 1
ATOM 522 O O . TRP A 1 74 ? -2.039 -10.017 22.522 1.00 5.76 1053 TRP A O 1
ATOM 533 N N . THR A 1 75 ? -2.591 -11.909 21.438 1.00 5.03 1054 THR A N 1
ATOM 534 C CA . THR A 1 75 ? -3.359 -11.216 20.429 1.00 5.02 1054 THR A CA 1
ATOM 535 C C . THR A 1 75 ? -4.366 -12.166 19.794 1.00 4.90 1054 THR A C 1
ATOM 536 O O . THR A 1 75 ? -4.543 -13.305 20.244 1.00 5.87 1054 THR A O 1
ATOM 540 N N . VAL A 1 76 ? -5.032 -11.683 18.752 1.00 5.23 1055 VAL A N 1
ATOM 541 C CA . VAL A 1 76 ? -6.036 -12.461 18.055 1.00 5.07 1055 VAL A CA 1
ATOM 542 C C . VAL A 1 76 ? -5.454 -13.241 16.878 1.00 5.39 1055 VAL A C 1
ATOM 543 O O . VAL A 1 76 ? -4.639 -12.740 16.092 1.00 5.95 1055 VAL A O 1
ATOM 547 N N . TYR A 1 77 ? -5.927 -14.473 16.730 1.00 5.49 1056 TYR A N 1
ATOM 548 C CA . TYR A 1 77 ? -5.580 -15.306 15.597 1.00 5.67 1056 TYR A CA 1
ATOM 549 C C . TYR A 1 77 ? -6.030 -14.676 14.276 1.00 5.69 1056 TYR A C 1
ATOM 550 O O . TYR A 1 77 ? -5.333 -14.800 13.263 1.00 6.11 1056 TYR A O 1
ATOM 559 N N . HIS A 1 78 ? -7.161 -13.959 14.268 1.00 6.11 1057 HIS A N 1
ATOM 560 C CA . HIS A 1 78 ? -7.640 -13.396 13.014 1.00 6.34 1057 HIS A CA 1
ATOM 561 C C . HIS A 1 78 ? -6.733 -12.270 12.498 1.00 6.74 1057 HIS A C 1
ATOM 562 O O . HIS A 1 78 ? -6.823 -11.897 11.331 1.00 8.41 1057 HIS A O 1
ATOM 569 N N . GLY A 1 79 ? -5.872 -11.732 13.365 1.00 6.20 1058 GLY A N 1
ATOM 570 C CA . GLY A 1 79 ? -4.817 -10.814 12.954 1.00 6.69 1058 GLY A CA 1
ATOM 571 C C . GLY A 1 79 ? -3.484 -11.506 12.675 1.00 5.94 1058 GLY A C 1
ATOM 572 O O . GLY A 1 79 ? -2.860 -11.265 11.649 1.00 7.55 1058 GLY A O 1
ATOM 573 N N . ALA A 1 80 ? -3.034 -12.340 13.605 1.00 6.02 1059 ALA A N 1
ATOM 574 C CA . ALA A 1 80 ? -1.678 -12.912 13.556 1.00 6.40 1059 ALA A CA 1
ATOM 575 C C . ALA A 1 80 ? -1.556 -14.220 12.823 1.00 6.28 1059 ALA A C 1
ATOM 576 O O . ALA A 1 80 ? -0.460 -14.579 12.400 1.00 6.80 1059 ALA A O 1
ATOM 578 N N . GLY A 1 81 ? -2.651 -14.959 12.683 1.00 5.82 1060 GLY A N 1
ATOM 579 C CA . GLY A 1 81 ? -2.560 -16.344 12.233 1.00 6.17 1060 GLY A CA 1
ATOM 580 C C . GLY A 1 81 ? -1.555 -17.081 13.084 1.00 5.83 1060 GLY A C 1
ATOM 581 O O . GLY A 1 81 ? -1.483 -16.884 14.282 1.00 6.36 1060 GLY A O 1
ATOM 582 N N . THR A 1 82 ? -0.751 -17.909 12.425 1.00 6.08 1061 THR A N 1
ATOM 583 C CA . THR A 1 82 ? 0.304 -18.689 13.078 1.00 6.13 1061 THR A CA 1
ATOM 584 C C . THR A 1 82 ? 1.685 -17.986 12.998 1.00 6.13 1061 THR A C 1
ATOM 585 O O . THR A 1 82 ? 2.714 -18.623 13.240 1.00 6.61 1061 THR A O 1
ATOM 589 N N . ARG A 1 83 ? 1.715 -16.689 12.703 1.00 6.07 1062 ARG A N 1
ATOM 590 C CA A ARG A 1 83 ? 2.981 -16.003 12.464 0.50 6.23 1062 ARG A CA 1
ATOM 591 C CA B ARG A 1 83 ? 2.978 -16.004 12.457 0.50 6.28 1062 ARG A CA 1
ATOM 592 C C . ARG A 1 83 ? 3.880 -15.924 13.682 1.00 5.97 1062 ARG A C 1
ATOM 593 O O . ARG A 1 83 ? 3.430 -15.816 14.821 1.00 6.40 1062 ARG A O 1
ATOM 608 N N . THR A 1 84 ? 5.172 -15.945 13.405 1.00 6.33 1063 THR A N 1
ATOM 609 C CA . THR A 1 84 ? 6.170 -15.555 14.377 1.00 6.40 1063 THR A CA 1
ATOM 610 C C . THR A 1 84 ? 6.057 -14.052 14.665 1.00 6.15 1063 THR A C 1
ATOM 611 O O . THR A 1 84 ? 5.441 -13.304 13.892 1.00 6.86 1063 THR A O 1
ATOM 615 N N . ILE A 1 85 ? 6.697 -13.630 15.753 1.00 6.40 1064 ILE A N 1
ATOM 616 C CA . ILE A 1 85 ? 6.862 -12.214 16.055 1.00 7.06 1064 ILE A CA 1
ATOM 617 C C . ILE A 1 85 ? 8.334 -11.845 15.908 1.00 7.12 1064 ILE A C 1
ATOM 618 O O . ILE A 1 85 ? 9.222 -12.642 16.251 1.00 7.89 1064 ILE A O 1
ATOM 623 N N . ALA A 1 86 ? 8.595 -10.657 15.375 1.00 7.26 1065 ALA A N 1
ATOM 624 C CA . ALA A 1 86 ? 9.968 -10.180 15.211 1.00 7.99 1065 ALA A CA 1
ATOM 625 C C . ALA A 1 86 ? 10.539 -9.828 16.572 1.00 8.48 1065 ALA A C 1
ATOM 626 O O . ALA A 1 86 ? 9.834 -9.298 17.441 1.00 9.02 1065 ALA A O 1
ATOM 628 N N . SER A 1 87 ? 11.818 -10.130 16.762 1.00 9.57 1066 SER A N 1
ATOM 629 C CA . SER A 1 87 ? 12.487 -9.905 18.035 1.00 10.63 1066 SER A CA 1
ATOM 630 C C . SER A 1 87 ? 13.957 -9.586 17.770 1.00 11.22 1066 SER A C 1
ATOM 631 O O . SER A 1 87 ? 14.432 -9.758 16.658 1.00 10.78 1066 SER A O 1
ATOM 634 N N . PRO A 1 88 ? 14.689 -9.130 18.798 1.00 12.11 1067 PRO A N 1
ATOM 635 C CA . PRO A 1 88 ? 16.086 -8.738 18.546 1.00 12.75 1067 PRO A CA 1
ATOM 636 C C . PRO A 1 88 ? 16.972 -9.853 17.992 1.00 13.59 1067 PRO A C 1
ATOM 637 O O . PRO A 1 88 ? 17.968 -9.564 17.318 1.00 14.48 1067 PRO A O 1
ATOM 641 N N . LYS A 1 89 ? 16.602 -11.105 18.263 1.00 14.45 1068 LYS A N 1
ATOM 642 C CA A LYS A 1 89 ? 17.411 -12.260 17.899 0.50 15.17 1068 LYS A CA 1
ATOM 643 C CA B LYS A 1 89 ? 17.414 -12.259 17.892 0.50 15.27 1068 LYS A CA 1
ATOM 644 C C . LYS A 1 89 ? 16.789 -13.039 16.735 1.00 14.87 1068 LYS A C 1
ATOM 645 O O . LYS A 1 89 ? 17.238 -14.130 16.403 1.00 16.87 1068 LYS A O 1
ATOM 656 N N . GLY A 1 90 ? 15.763 -12.465 16.102 1.00 13.19 1069 GLY A N 1
ATOM 657 C CA . GLY A 1 90 ? 15.085 -13.116 14.992 1.00 12.43 1069 GLY A CA 1
ATOM 658 C C . GLY A 1 90 ? 13.674 -13.557 15.354 1.00 11.48 1069 GLY A C 1
ATOM 659 O O . GLY A 1 90 ? 13.172 -13.280 16.453 1.00 11.84 1069 GLY A O 1
ATOM 660 N N . PRO A 1 91 ? 13.004 -14.240 14.425 1.00 10.60 1070 PRO A N 1
ATOM 661 C CA . PRO A 1 91 ? 11.604 -14.601 14.651 1.00 10.17 1070 PRO A CA 1
ATOM 662 C C . PRO A 1 91 ? 11.397 -15.536 15.847 1.00 9.72 1070 PRO A C 1
ATOM 663 O O . PRO A 1 91 ? 12.166 -16.478 16.057 1.00 11.03 1070 PRO A O 1
ATOM 667 N N . VAL A 1 92 ? 10.353 -15.263 16.616 1.00 8.53 1071 VAL A N 1
ATOM 668 C CA . VAL A 1 92 ? 9.961 -16.070 17.763 1.00 8.95 1071 VAL A CA 1
ATOM 669 C C . VAL A 1 92 ? 8.619 -16.746 17.477 1.00 7.74 1071 VAL A C 1
ATOM 670 O O . VAL A 1 92 ? 7.638 -16.094 17.111 1.00 7.20 1071 VAL A O 1
ATOM 674 N N . THR A 1 93 ? 8.594 -18.062 17.631 1.00 8.06 1072 THR A N 1
ATOM 675 C CA . THR A 1 93 ? 7.408 -18.871 17.381 1.00 7.89 1072 THR A CA 1
ATOM 676 C C . THR A 1 93 ? 6.382 -18.683 18.498 1.00 7.14 1072 THR A C 1
ATOM 677 O O . THR A 1 93 ? 6.732 -18.513 19.668 1.00 7.89 1072 THR A O 1
ATOM 681 N N . GLN A 1 94 ? 5.109 -18.719 18.122 1.00 6.53 1073 GLN A N 1
ATOM 682 C CA . GLN A 1 94 ? 4.040 -18.699 19.116 1.00 6.72 1073 GLN A CA 1
ATOM 683 C C . GLN A 1 94 ? 4.230 -19.804 20.145 1.00 6.84 1073 GLN A C 1
ATOM 684 O O . GLN A 1 94 ? 4.616 -20.920 19.810 1.00 8.11 1073 GLN A O 1
ATOM 690 N N . MET A 1 95 ? 3.951 -19.474 21.400 1.00 7.18 1074 MET A N 1
ATOM 691 C CA . MET A 1 95 ? 3.887 -20.487 22.451 1.00 8.01 1074 MET A CA 1
ATOM 692 C C . MET A 1 95 ? 2.478 -20.934 22.771 1.00 7.30 1074 MET A C 1
ATOM 693 O O . MET A 1 95 ? 2.306 -21.977 23.393 1.00 7.93 1074 MET A O 1
ATOM 698 N N . TYR A 1 96 ? 1.490 -20.166 22.315 1.00 6.99 1075 TYR A N 1
ATOM 699 C CA . TYR A 1 96 ? 0.088 -20.560 22.385 1.00 6.65 1075 TYR A CA 1
ATOM 700 C C . TYR A 1 96 ? -0.571 -20.228 21.063 1.00 6.52 1075 TYR A C 1
ATOM 701 O O . TYR A 1 96 ? -0.368 -19.147 20.511 1.00 6.52 1075 TYR A O 1
ATOM 710 N N . THR A 1 97 ? -1.408 -21.141 20.579 1.00 6.28 1076 THR A N 1
ATOM 711 C CA . THR A 1 97 ? -2.233 -20.900 19.403 1.00 6.50 1076 THR A CA 1
ATOM 712 C C . THR A 1 97 ? -3.543 -21.613 19.647 1.00 6.41 1076 THR A C 1
ATOM 713 O O . THR A 1 97 ? -3.548 -22.824 19.885 1.00 6.51 1076 THR A O 1
ATOM 717 N N . ASN A 1 98 ? -4.649 -20.881 19.571 1.00 6.34 1077 ASN A N 1
ATOM 718 C CA . ASN A 1 98 ? -5.963 -21.485 19.734 1.00 6.91 1077 ASN A CA 1
ATOM 719 C C . ASN A 1 98 ? -6.975 -20.802 18.832 1.00 6.42 1077 ASN A C 1
ATOM 720 O O . ASN A 1 98 ? -7.595 -19.795 19.193 1.00 6.84 1077 ASN A O 1
ATOM 725 N N . VAL A 1 99 ? -7.151 -21.361 17.645 1.00 6.63 1078 VAL A N 1
ATOM 726 C CA . VAL A 1 99 ? -8.041 -20.825 16.647 1.00 6.90 1078 VAL A CA 1
ATOM 727 C C . VAL A 1 99 ? -9.484 -20.843 17.142 1.00 7.14 1078 VAL A C 1
ATOM 728 O O . VAL A 1 99 ? -10.276 -19.989 16.757 1.00 7.71 1078 VAL A O 1
ATOM 732 N N . ASP A 1 100 ? -9.823 -21.798 18.002 1.00 7.37 1079 ASP A N 1
ATOM 733 C CA . ASP A 1 100 ? -11.183 -21.913 18.523 1.00 7.95 1079 ASP A CA 1
ATOM 734 C C . ASP A 1 100 ? -11.567 -20.741 19.419 1.00 7.84 1079 ASP A C 1
ATOM 735 O O . ASP A 1 100 ? -12.743 -20.417 19.544 1.00 9.53 1079 ASP A O 1
ATOM 740 N N . LYS A 1 101 ? -10.579 -20.144 20.074 1.00 6.81 1080 LYS A N 1
ATOM 741 C CA . LYS A 1 101 ? -10.757 -18.981 20.935 1.00 7.34 1080 LYS A CA 1
ATOM 742 C C . LYS A 1 101 ? -10.361 -17.678 20.236 1.00 6.69 1080 LYS A C 1
ATOM 743 O O . LYS A 1 101 ? -10.505 -16.615 20.822 1.00 7.62 1080 LYS A O 1
ATOM 749 N N . ASP A 1 102 ? -9.820 -17.767 19.023 1.00 6.14 1081 ASP A N 1
ATOM 750 C CA . ASP A 1 102 ? -9.246 -16.620 18.318 1.00 6.07 1081 ASP A CA 1
ATOM 751 C C . ASP A 1 102 ? -8.059 -16.022 19.069 1.00 6.31 1081 ASP A C 1
ATOM 752 O O . ASP A 1 102 ? -7.890 -14.811 19.098 1.00 7.02 1081 ASP A O 1
ATOM 757 N N . LEU A 1 103 ? -7.214 -16.878 19.638 1.00 6.38 1082 LEU A N 1
ATOM 758 C CA . LEU A 1 103 ? -6.167 -16.448 20.570 1.00 6.74 1082 LEU A CA 1
ATOM 759 C C . LEU A 1 103 ? -4.808 -16.977 20.160 1.00 6.68 1082 LEU A C 1
ATOM 760 O O . LEU A 1 103 ? -4.667 -18.157 19.836 1.00 7.94 1082 LEU A O 1
ATOM 765 N N . VAL A 1 104 ? -3.798 -16.117 20.208 1.00 6.00 1083 VAL A N 1
ATOM 766 C CA . VAL A 1 104 ? -2.409 -16.553 20.107 1.00 6.36 1083 VAL A CA 1
ATOM 767 C C . VAL A 1 104 ? -1.578 -15.815 21.144 1.00 5.63 1083 VAL A C 1
ATOM 768 O O . VAL A 1 104 ? -1.968 -14.762 21.649 1.00 5.95 1083 VAL A O 1
ATOM 772 N N . GLY A 1 105 ? -0.418 -16.367 21.462 1.00 5.92 1084 GLY A N 1
ATOM 773 C CA . GLY A 1 105 ? 0.512 -15.700 22.348 1.00 6.34 1084 GLY A CA 1
ATOM 774 C C . GLY A 1 105 ? 1.949 -16.075 22.065 1.00 6.02 1084 GLY A C 1
ATOM 775 O O . GLY A 1 105 ? 2.241 -17.200 21.663 1.00 6.80 1084 GLY A O 1
ATOM 776 N N . TRP A 1 106 ? 2.834 -15.115 22.325 1.00 6.32 1085 TRP A N 1
ATOM 777 C CA . TRP A 1 106 ? 4.278 -15.313 22.288 1.00 6.41 1085 TRP A CA 1
ATOM 778 C C . TRP A 1 106 ? 4.847 -14.911 23.640 1.00 6.84 1085 TRP A C 1
ATOM 779 O O . TRP A 1 106 ? 4.264 -14.105 24.366 1.00 7.05 1085 TRP A O 1
ATOM 790 N N . GLN A 1 107 ? 6.019 -15.429 23.977 1.00 7.24 1086 GLN A N 1
ATOM 791 C CA . GLN A 1 107 ? 6.730 -14.930 25.140 1.00 7.67 1086 GLN A CA 1
ATOM 792 C C . GLN A 1 107 ? 6.825 -13.396 25.081 1.00 7.43 1086 GLN A C 1
ATOM 793 O O . GLN A 1 107 ? 7.101 -12.817 24.031 1.00 8.13 1086 GLN A O 1
ATOM 799 N N . ALA A 1 108 ? 6.588 -12.731 26.208 1.00 7.12 1087 ALA A N 1
ATOM 800 C CA . ALA A 1 108 ? 6.540 -11.278 26.195 1.00 7.66 1087 ALA A CA 1
ATOM 801 C C . ALA A 1 108 ? 7.924 -10.724 25.908 1.00 8.07 1087 ALA A C 1
ATOM 802 O O . ALA A 1 108 ? 8.898 -11.178 26.483 1.00 8.64 1087 ALA A O 1
ATOM 804 N N . PRO A 1 109 ? 8.024 -9.717 25.036 1.00 9.22 1088 PRO A N 1
ATOM 805 C CA . PRO A 1 109 ? 9.326 -9.136 24.712 1.00 10.56 1088 PRO A CA 1
ATOM 806 C C . PRO A 1 109 ? 10.022 -8.515 25.906 1.00 10.68 1088 PRO A C 1
ATOM 807 O O . PRO A 1 109 ? 9.377 -7.917 26.764 1.00 11.04 1088 PRO A O 1
ATOM 811 N N . GLN A 1 110 ? 11.344 -8.631 25.935 1.00 11.84 1089 GLN A N 1
ATOM 812 C CA . GLN A 1 110 ? 12.150 -7.920 26.907 1.00 12.96 1089 GLN A CA 1
ATOM 813 C C . GLN A 1 110 ? 11.821 -6.439 26.872 1.00 12.58 1089 GLN A C 1
ATOM 814 O O . GLN A 1 110 ? 11.812 -5.836 25.803 1.00 13.25 1089 GLN A O 1
ATOM 820 N N . GLY A 1 111 ? 11.556 -5.863 28.039 1.00 12.37 1090 GLY A N 1
ATOM 821 C CA . GLY A 1 111 ? 11.230 -4.451 28.147 1.00 12.75 1090 GLY A CA 1
ATOM 822 C C . GLY A 1 111 ? 9.749 -4.204 28.335 1.00 12.33 1090 GLY A C 1
ATOM 823 O O . GLY A 1 111 ? 9.350 -3.183 28.891 1.00 12.86 1090 GLY A O 1
ATOM 824 N N . SER A 1 112 ? 8.918 -5.120 27.857 1.00 11.72 1091 SER A N 1
ATOM 825 C CA . SER A 1 112 ? 7.495 -5.004 28.100 1.00 10.77 1091 SER A CA 1
ATOM 826 C C . SER A 1 112 ? 7.180 -5.169 29.582 1.00 10.45 1091 SER A C 1
ATOM 827 O O . SER A 1 112 ? 7.981 -5.695 30.361 1.00 11.35 1091 SER A O 1
ATOM 830 N N . ARG A 1 113 ? 5.998 -4.696 29.950 1.00 10.27 1092 ARG A N 1
ATOM 831 C CA . ARG A 1 113 ? 5.425 -4.884 31.270 1.00 10.90 1092 ARG A CA 1
ATOM 832 C C . ARG A 1 113 ? 4.114 -5.644 31.096 1.00 10.00 1092 ARG A C 1
ATOM 833 O O . ARG A 1 113 ? 3.413 -5.455 30.114 1.00 11.28 1092 ARG A O 1
ATOM 835 N N . SER A 1 114 ? 3.792 -6.508 32.048 1.00 9.07 1093 SER A N 1
ATOM 836 C CA . SER A 1 114 ? 2.587 -7.311 31.966 1.00 9.09 1093 SER A CA 1
ATOM 837 C C . SER A 1 114 ? 1.509 -6.800 32.888 1.00 8.80 1093 SER A C 1
ATOM 838 O O . SER A 1 114 ? 1.780 -6.405 34.021 1.00 10.21 1093 SER A O 1
ATOM 841 N N . LEU A 1 115 ? 0.276 -6.857 32.405 1.00 8.41 1094 LEU A N 1
ATOM 842 C CA . LEU A 1 115 ? -0.883 -6.704 33.258 1.00 8.92 1094 LEU A CA 1
ATOM 843 C C . LEU A 1 115 ? -1.067 -7.952 34.123 1.00 9.51 1094 LEU A C 1
ATOM 844 O O . LEU A 1 115 ? -0.680 -9.055 33.759 1.00 11.23 1094 LEU A O 1
ATOM 849 N N . THR A 1 116 ? -1.694 -7.752 35.273 1.00 10.66 1095 THR A N 1
ATOM 850 C CA . THR A 1 116 ? -2.044 -8.835 36.177 1.00 11.65 1095 THR A CA 1
ATOM 851 C C . THR A 1 116 ? -3.484 -9.255 35.906 1.00 10.69 1095 THR A C 1
ATOM 852 O O . THR A 1 116 ? -4.342 -8.388 35.746 1.00 10.04 1095 THR A O 1
ATOM 856 N N . PRO A 1 117 ? -3.761 -10.572 35.841 1.00 10.65 1096 PRO A N 1
ATOM 857 C CA . PRO A 1 117 ? -5.153 -11.007 35.678 1.00 10.18 1096 PRO A CA 1
ATOM 858 C C . PRO A 1 117 ? -6.041 -10.537 36.819 1.00 9.52 1096 PRO A C 1
ATOM 859 O O . PRO A 1 117 ? -5.661 -10.620 37.984 1.00 10.23 1096 PRO A O 1
ATOM 863 N N . CYS A 1 118 ? -7.213 -10.035 36.463 1.00 9.09 1097 CYS A N 1
ATOM 864 C CA . CYS A 1 118 ? -8.154 -9.536 37.446 1.00 8.87 1097 CYS A CA 1
ATOM 865 C C . CYS A 1 118 ? -8.765 -10.656 38.287 1.00 9.21 1097 CYS A C 1
ATOM 866 O O . CYS A 1 118 ? -9.211 -11.673 37.751 1.00 11.00 1097 CYS A O 1
ATOM 869 N N . THR A 1 119 ? -8.810 -10.444 39.599 1.00 9.55 1098 THR A N 1
ATOM 870 C CA . THR A 1 119 ? -9.509 -11.346 40.519 1.00 10.49 1098 THR A CA 1
ATOM 871 C C . THR A 1 119 ? -10.591 -10.606 41.314 1.00 9.89 1098 THR A C 1
ATOM 872 O O . THR A 1 119 ? -11.079 -11.109 42.322 1.00 11.28 1098 THR A O 1
ATOM 876 N N . CYS A 1 120 ? -10.970 -9.422 40.839 1.00 9.60 1099 CYS A N 1
ATOM 877 C CA . CYS A 1 120 ? -11.896 -8.532 41.538 1.00 9.91 1099 CYS A CA 1
ATOM 878 C C . CYS A 1 120 ? -13.347 -8.966 41.424 1.00 9.73 1099 CYS A C 1
ATOM 879 O O . CYS A 1 120 ? -14.165 -8.587 42.254 1.00 9.76 1099 CYS A O 1
ATOM 882 N N . GLY A 1 121 ? -13.684 -9.670 40.348 1.00 10.00 1100 GLY A N 1
ATOM 883 C CA . GLY A 1 121 ? -15.071 -10.063 40.086 1.00 11.36 1100 GLY A CA 1
ATOM 884 C C . GLY A 1 121 ? -15.999 -8.879 39.866 1.00 11.81 1100 GLY A C 1
ATOM 885 O O . GLY A 1 121 ? -17.199 -8.990 40.166 1.00 13.88 1100 GLY A O 1
ATOM 886 N N . SER A 1 122 ? -15.442 -7.769 39.355 1.00 11.56 1101 SER A N 1
ATOM 887 C CA . SER A 1 122 ? -16.136 -6.483 39.052 1.00 12.23 1101 SER A CA 1
ATOM 888 C C . SER A 1 122 ? -16.637 -6.464 37.621 1.00 10.50 1101 SER A C 1
ATOM 889 O O . SER A 1 122 ? -15.949 -6.942 36.734 1.00 11.34 1101 SER A O 1
ATOM 892 N N . SER A 1 123 ? -17.783 -5.831 37.390 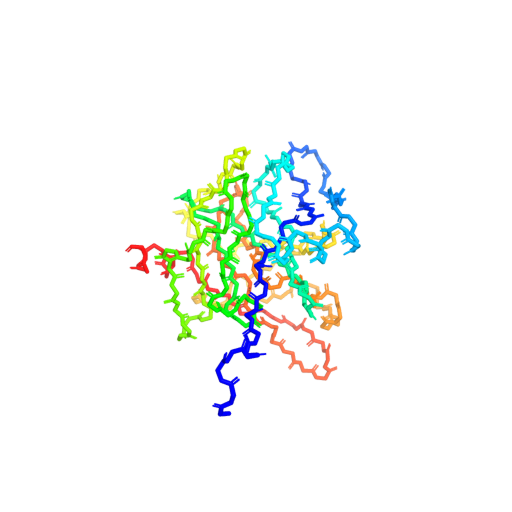1.00 8.92 1102 SER A N 1
ATOM 893 C CA . SER A 1 123 ? -18.359 -5.747 36.050 1.00 8.16 1102 SER A CA 1
ATOM 894 C C . SER A 1 123 ? -18.254 -4.363 35.406 1.00 7.62 1102 SER A C 1
ATOM 895 O O . SER A 1 123 ? -18.781 -4.154 34.325 1.00 8.11 1102 SER A O 1
ATOM 898 N N . ASP A 1 124 ? -17.554 -3.430 36.044 1.00 7.44 1103 ASP A N 1
ATOM 899 C CA . ASP A 1 124 ? -17.302 -2.132 35.419 1.00 7.80 1103 ASP A CA 1
ATOM 900 C C . ASP A 1 124 ? -15.925 -2.163 34.761 1.00 8.03 1103 ASP A C 1
ATOM 901 O O . ASP A 1 124 ? -14.902 -2.153 35.454 1.00 9.60 1103 ASP A O 1
ATOM 906 N N . LEU A 1 125 ? -15.918 -2.230 33.429 1.00 7.36 1104 LEU A N 1
ATOM 907 C CA . LEU A 1 125 ? -14.711 -2.452 32.646 1.00 7.62 1104 LEU A CA 1
ATOM 908 C C . LEU A 1 125 ? -14.386 -1.258 31.768 1.00 7.61 1104 LEU A C 1
ATOM 909 O O . LEU A 1 125 ? -15.195 -0.337 31.589 1.00 7.93 1104 LEU A O 1
ATOM 914 N N . TYR A 1 126 ? -13.191 -1.312 31.184 1.00 7.06 1105 TYR A N 1
ATOM 915 C CA . TYR A 1 126 ? -12.652 -0.246 30.338 1.00 7.24 1105 TYR A CA 1
ATOM 916 C C . TYR A 1 126 ? -11.891 -0.872 29.194 1.00 7.44 1105 TYR A C 1
ATOM 917 O O . TYR A 1 126 ? -10.940 -1.613 29.423 1.00 8.98 1105 TYR A O 1
ATOM 926 N N . LEU A 1 127 ? -12.330 -0.591 27.972 1.00 6.61 1106 LEU A N 1
ATOM 927 C CA . LEU A 1 127 ? -11.680 -1.100 26.771 1.00 6.88 1106 LEU A CA 1
ATOM 928 C C . LEU A 1 127 ? -10.699 -0.059 26.264 1.00 7.03 1106 LEU A C 1
ATOM 929 O O . LEU A 1 127 ? -11.055 1.109 26.137 1.00 8.15 1106 LEU A O 1
ATOM 934 N N . VAL A 1 128 ? -9.468 -0.466 25.963 1.00 7.18 1107 VAL A N 1
ATOM 935 C CA . VAL A 1 128 ? -8.455 0.453 25.450 1.00 7.87 1107 VAL A CA 1
ATOM 936 C C . VAL A 1 128 ? -8.264 0.210 23.950 1.00 7.51 1107 VAL A C 1
ATOM 937 O O . VAL A 1 128 ? -7.955 -0.900 23.539 1.00 8.18 1107 VAL A O 1
ATOM 941 N N . THR A 1 129 ? -8.465 1.251 23.141 1.00 7.51 1108 THR A N 1
ATOM 942 C CA . THR A 1 129 ? -8.357 1.122 21.700 1.00 7.50 1108 THR A CA 1
ATOM 943 C C . THR A 1 129 ? -6.971 1.513 21.190 1.00 6.83 1108 THR A C 1
ATOM 944 O O . THR A 1 129 ? -6.142 2.083 21.910 1.00 6.98 1108 THR A O 1
ATOM 948 N N . ARG A 1 130 ? -6.735 1.231 19.911 1.00 6.68 1109 ARG A N 1
ATOM 949 C CA . ARG A 1 130 ? -5.456 1.544 19.268 1.00 7.00 1109 ARG A CA 1
ATOM 950 C C . ARG A 1 130 ? -5.217 3.045 19.160 1.00 7.74 1109 ARG A C 1
ATOM 951 O O . ARG A 1 130 ? -4.091 3.460 18.875 1.00 8.47 1109 ARG A O 1
ATOM 959 N N . HIS A 1 131 ? -6.266 3.841 19.368 1.00 7.93 1110 HIS A N 1
ATOM 960 C CA . HIS A 1 131 ? -6.147 5.294 19.369 1.00 8.43 1110 HIS A CA 1
ATOM 961 C C . HIS A 1 131 ? -6.055 5.842 20.781 1.00 8.69 1110 HIS A C 1
ATOM 962 O O . HIS A 1 131 ? -6.110 7.060 20.989 1.00 9.79 1110 HIS A O 1
ATOM 969 N N . ALA A 1 132 ? -5.882 4.938 21.746 1.00 8.33 1111 ALA A N 1
ATOM 970 C CA . ALA A 1 132 ? -5.788 5.271 23.170 1.00 8.91 1111 ALA A CA 1
ATOM 971 C C . ALA A 1 132 ? -7.069 5.850 23.733 1.00 9.06 1111 ALA A C 1
ATOM 972 O O . ALA A 1 132 ? -7.039 6.549 24.736 1.00 11.28 1111 ALA A O 1
ATOM 974 N N . ASP A 1 133 ? -8.193 5.557 23.088 1.00 8.73 1112 ASP A N 1
ATOM 975 C CA . ASP A 1 133 ? -9.477 5.845 23.708 1.00 9.74 1112 ASP A CA 1
ATOM 976 C C . ASP A 1 133 ? -9.693 4.816 24.813 1.00 9.88 1112 ASP A C 1
ATOM 977 O O . ASP A 1 133 ? -9.373 3.645 24.641 1.00 10.85 1112 ASP A O 1
ATOM 982 N N . VAL A 1 134 ? -10.217 5.270 25.946 1.00 9.99 1113 VAL A N 1
ATOM 983 C CA . VAL A 1 134 ? -10.581 4.395 27.042 1.00 11.29 1113 VAL A CA 1
ATOM 984 C C . VAL A 1 134 ? -12.106 4.419 27.098 1.00 11.29 1113 VAL A C 1
ATOM 985 O O . VAL A 1 134 ? -12.709 5.443 27.431 1.00 13.99 1113 VAL A O 1
ATOM 989 N N . ILE A 1 135 ? -12.708 3.285 26.756 1.00 10.29 1114 ILE A N 1
ATOM 990 C CA . ILE A 1 135 ? -14.151 3.168 26.525 1.00 10.61 1114 ILE A CA 1
ATOM 991 C C . ILE A 1 135 ? -14.788 2.388 27.685 1.00 9.26 1114 ILE A C 1
ATOM 992 O O . ILE A 1 135 ? -14.512 1.210 27.851 1.00 9.15 1114 ILE A O 1
ATOM 997 N N . PRO A 1 136 ? -15.649 3.032 28.497 1.00 9.14 1115 PRO A N 1
ATOM 998 C CA . PRO A 1 136 ? -16.340 2.271 29.540 1.00 8.87 1115 PRO A CA 1
ATOM 999 C C . PRO A 1 136 ? -17.263 1.195 28.958 1.00 8.08 1115 PRO A C 1
ATOM 1000 O O . PRO A 1 136 ? -18.005 1.444 28.001 1.00 8.40 1115 PRO A O 1
ATOM 1004 N N . VAL A 1 137 ? -17.177 0.007 29.552 1.00 7.43 1116 VAL A N 1
ATOM 1005 C CA . VAL A 1 137 ? -17.914 -1.163 29.123 1.00 7.83 1116 VAL A CA 1
ATOM 1006 C C . VAL A 1 137 ? -18.474 -1.841 30.368 1.00 7.76 1116 VAL A C 1
ATOM 1007 O O . VAL A 1 137 ? -17.745 -2.132 31.300 1.00 8.74 1116 VAL A O 1
ATOM 1011 N N . ARG A 1 138 ? -19.778 -2.110 30.377 1.00 7.36 1117 ARG A N 1
ATOM 1012 C CA . ARG A 1 138 ? -20.402 -2.872 31.450 1.00 6.85 1117 ARG A CA 1
ATOM 1013 C C . ARG A 1 138 ? -20.354 -4.340 31.071 1.00 6.45 1117 ARG A C 1
ATOM 1014 O O . ARG A 1 138 ? -20.867 -4.729 30.031 1.00 6.71 1117 ARG A O 1
ATOM 1022 N N . ARG A 1 139 ? -19.741 -5.163 31.916 1.00 6.49 1118 ARG A N 1
ATOM 1023 C CA . ARG A 1 139 ? -19.701 -6.594 31.638 1.00 6.66 1118 ARG A CA 1
ATOM 1024 C C . ARG A 1 139 ? -21.118 -7.177 31.684 1.00 6.48 1118 ARG A C 1
ATOM 1025 O O . ARG A 1 139 ? -21.890 -6.895 32.609 1.00 7.14 1118 ARG A O 1
ATOM 1033 N N . ARG A 1 140 ? -21.453 -7.966 30.660 1.00 6.22 1119 ARG A N 1
ATOM 1034 C CA . ARG A 1 140 ? -22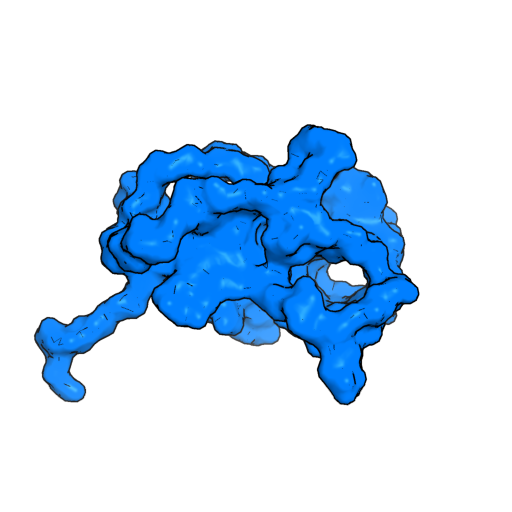.787 -8.527 30.482 1.00 6.51 1119 ARG A CA 1
ATOM 1035 C C . ARG A 1 140 ? -22.823 -10.043 30.452 1.00 6.80 1119 ARG A C 1
ATOM 1036 O O . ARG A 1 140 ? -23.915 -10.621 30.443 1.00 6.89 1119 ARG A O 1
ATOM 1044 N N . GLY A 1 141 ? -21.664 -10.689 30.456 1.00 7.17 1120 GLY A N 1
ATOM 1045 C CA . GLY A 1 141 ? -21.580 -12.138 30.522 1.00 7.63 1120 GLY A CA 1
ATOM 1046 C C . GLY A 1 141 ? -20.122 -12.524 30.624 1.00 7.31 1120 GLY A C 1
ATOM 1047 O O . GLY A 1 141 ? -19.252 -11.664 30.811 1.00 8.05 1120 GLY A O 1
ATOM 1048 N N . ASP A 1 142 ? -19.848 -13.810 30.513 1.00 7.10 1121 ASP A N 1
ATOM 1049 C CA . ASP A 1 142 ? -18.467 -14.272 30.527 1.00 7.50 1121 ASP A CA 1
ATOM 1050 C C . ASP A 1 142 ? -17.583 -13.594 29.472 1.00 7.23 1121 ASP A C 1
ATOM 1051 O O . ASP A 1 142 ? -16.443 -13.250 29.767 1.00 8.48 1121 ASP A O 1
ATOM 1056 N N . SER A 1 143 ? -18.132 -13.369 28.281 1.00 6.65 1122 SER A N 1
ATOM 1057 C CA A SER A 1 143 ? -17.347 -12.904 27.140 0.50 7.51 1122 SER A CA 1
ATOM 1058 C CA B SER A 1 143 ? -17.339 -12.899 27.150 0.50 6.60 1122 SER A CA 1
ATOM 1059 C C . SER A 1 143 ? -17.981 -11.717 26.423 1.00 6.81 1122 SER A C 1
ATOM 1060 O O . SER A 1 143 ? -17.628 -11.440 25.288 1.00 7.26 1122 SER A O 1
ATOM 1065 N N . ARG A 1 144 ? -18.889 -11.005 27.092 1.00 6.34 1123 ARG A N 1
ATOM 1066 C CA . ARG A 1 144 ? -19.593 -9.881 26.471 1.00 7.07 1123 ARG A CA 1
ATOM 1067 C C . ARG A 1 144 ? -19.614 -8.689 27.401 1.00 6.66 1123 ARG A C 1
ATOM 1068 O O . ARG A 1 144 ? -19.710 -8.846 28.626 1.00 6.58 1123 ARG A O 1
ATOM 1076 N N . GLY A 1 145 ? -19.588 -7.500 26.812 1.00 6.65 1124 GLY A N 1
ATOM 1077 C CA . GLY A 1 145 ? -19.813 -6.278 27.546 1.00 6.98 1124 GLY A CA 1
ATOM 1078 C C . GLY A 1 145 ? -20.464 -5.246 26.655 1.00 7.44 1124 GLY A C 1
ATOM 1079 O O . GLY A 1 145 ? -20.226 -5.224 25.446 1.00 8.64 1124 GLY A O 1
ATOM 1080 N N . SER A 1 146 ? -21.284 -4.387 27.243 1.00 7.28 1125 SER A N 1
ATOM 1081 C CA . SER A 1 146 ? -21.961 -3.355 26.477 1.00 7.76 1125 SER A CA 1
ATOM 1082 C C . SER A 1 146 ? -21.221 -2.022 26.583 1.00 7.47 1125 SER A C 1
ATOM 1083 O O . SER A 1 146 ? -20.712 -1.661 27.638 1.00 8.20 1125 SER A O 1
ATOM 1086 N N . LEU A 1 147 ? -21.149 -1.294 25.475 1.00 7.94 1126 LEU A N 1
ATOM 1087 C CA . LEU A 1 147 ? -20.581 0.056 25.506 1.00 9.03 1126 LEU A CA 1
ATOM 1088 C C . LEU A 1 147 ? -21.557 0.987 26.194 1.00 9.82 1126 LEU A C 1
ATOM 1089 O O . LEU A 1 147 ? -22.722 1.009 25.849 1.00 11.66 1126 LEU A O 1
ATOM 1094 N N . LEU A 1 148 ? -21.086 1.764 27.157 1.00 10.56 1127 LEU A N 1
ATOM 1095 C CA . LEU A 1 148 ? -21.967 2.764 27.771 1.00 11.39 1127 LEU A CA 1
ATOM 1096 C C . LEU A 1 148 ? -22.375 3.806 26.731 1.00 11.72 1127 LEU A C 1
ATOM 1097 O O . LEU A 1 148 ? -23.498 4.329 26.780 1.00 13.35 1127 LEU A O 1
ATOM 1102 N N . SER A 1 149 ? -21.470 4.090 25.792 1.00 12.18 1128 SER A N 1
ATOM 1103 C CA . SER A 1 149 ? -21.723 5.021 24.697 1.00 13.41 1128 SER A CA 1
ATOM 1104 C C . SER A 1 149 ? -21.378 4.312 23.397 1.00 13.25 1128 SER A C 1
ATOM 1105 O O . SER A 1 149 ? -20.209 4.235 23.036 1.00 14.37 1128 SER A O 1
ATOM 1108 N N . PRO A 1 150 ? -22.388 3.772 22.698 1.00 13.20 1129 PRO A N 1
ATOM 1109 C CA . PRO A 1 150 ? -22.119 3.044 21.455 1.00 13.58 1129 PRO A CA 1
ATOM 1110 C C . PRO A 1 150 ? -21.391 3.882 20.404 1.00 13.68 1129 PRO A C 1
ATOM 1111 O O . PRO A 1 150 ? -21.499 5.105 20.394 1.00 14.49 1129 PRO A O 1
ATOM 1115 N N . ARG A 1 151 ? -20.653 3.199 19.534 1.00 13.46 1130 ARG A N 1
ATOM 1116 C CA . ARG A 1 151 ? -19.759 3.825 18.561 1.00 13.77 1130 ARG A CA 1
ATOM 1117 C C . ARG A 1 151 ? -19.854 3.088 17.232 1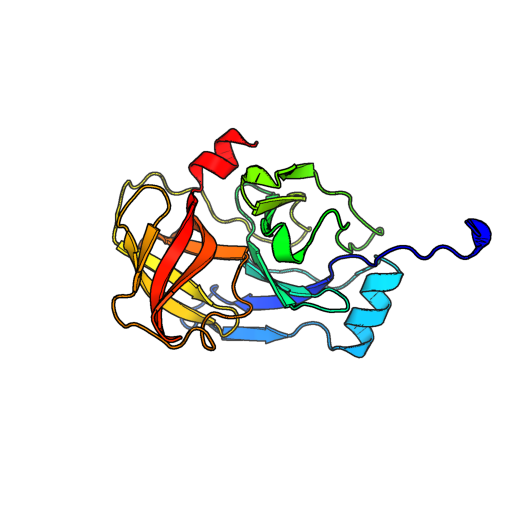.00 12.96 1130 ARG A C 1
ATOM 1118 O O . ARG A 1 151 ? -20.054 1.886 17.214 1.00 13.08 1130 ARG A O 1
ATOM 1120 N N . PRO A 1 152 ? -19.662 3.802 16.099 1.00 12.47 1131 PRO A N 1
ATOM 1121 C CA . PRO A 1 152 ? -19.498 3.084 14.832 1.00 12.06 1131 PRO A CA 1
ATOM 1122 C C . PRO A 1 152 ? -18.341 2.081 14.905 1.00 10.90 1131 PRO A C 1
ATOM 1123 O O . PRO A 1 152 ? -17.338 2.338 15.590 1.00 11.71 1131 PRO A O 1
ATOM 1127 N N . ILE A 1 153 ? -18.463 0.958 14.208 1.00 10.73 1132 ILE A N 1
ATOM 1128 C CA . ILE A 1 153 ? -17.407 -0.056 14.300 1.00 10.97 1132 ILE A CA 1
ATOM 1129 C C . ILE A 1 153 ? -16.061 0.486 13.817 1.00 10.15 1132 ILE A C 1
ATOM 1130 O O . ILE A 1 153 ? -15.028 -0.018 14.230 1.00 10.02 1132 ILE A O 1
ATOM 1135 N N . SER A 1 154 ? -16.068 1.535 12.990 1.00 9.33 1133 SER A N 1
ATOM 1136 C CA . SER A 1 154 ? -14.830 2.182 12.540 1.00 9.22 1133 SER A CA 1
ATOM 1137 C C . SER A 1 154 ? -13.933 2.593 13.693 1.00 8.78 1133 SER A C 1
ATOM 1138 O O . SER A 1 154 ? -12.722 2.562 13.572 1.00 10.07 1133 SER A O 1
ATOM 1141 N N . TYR A 1 155 ? -14.545 2.994 14.800 1.00 8.37 1134 TYR A N 1
ATOM 1142 C CA A TYR A 1 155 ? -13.765 3.464 15.942 0.50 8.62 1134 TYR A CA 1
ATOM 1143 C CA B TYR A 1 155 ? -13.869 3.458 15.999 0.50 8.54 1134 TYR A CA 1
ATOM 1144 C C . TYR A 1 155 ? -13.083 2.333 16.677 1.00 8.22 1134 TYR A C 1
ATOM 1145 O O . TYR A 1 155 ? -12.100 2.572 17.371 1.00 9.13 1134 TYR A O 1
ATOM 1162 N N . LEU A 1 156 ? -13.584 1.106 16.510 1.00 7.46 1135 LEU A N 1
ATOM 1163 C CA . LEU A 1 156 ? -13.032 -0.073 17.162 1.00 7.17 1135 LEU A CA 1
ATOM 1164 C C . LEU A 1 156 ? -12.098 -0.892 16.266 1.00 6.57 1135 LEU A C 1
ATOM 1165 O O . LEU A 1 156 ? -11.314 -1.689 16.772 1.00 6.58 1135 LEU A O 1
ATOM 1170 N N . LYS A 1 157 ? -12.213 -0.716 14.954 1.00 6.63 1136 LYS A N 1
ATOM 1171 C CA . LYS A 1 157 ? -11.439 -1.478 13.991 1.00 6.61 1136 LYS A CA 1
ATOM 1172 C C . LYS A 1 157 ? -9.959 -1.281 14.265 1.00 6.27 1136 LYS A C 1
ATOM 1173 O O . LYS A 1 157 ? -9.485 -0.159 14.454 1.00 6.80 1136 LYS A O 1
ATOM 1179 N N . GLY A 1 158 ? -9.221 -2.385 14.271 1.00 6.22 1137 GLY A N 1
ATOM 1180 C CA . GLY A 1 158 ? -7.801 -2.332 14.539 1.00 6.28 1137 GLY A CA 1
ATOM 1181 C C . GLY A 1 158 ? -7.449 -2.414 16.001 1.00 5.61 1137 GLY A C 1
ATOM 1182 O O . GLY A 1 158 ? -6.284 -2.273 16.358 1.00 6.10 1137 GLY A O 1
ATOM 1183 N N . SER A 1 159 ? -8.444 -2.643 16.862 1.00 5.44 1138 SER A N 1
ATOM 1184 C CA . SER A 1 159 ? -8.176 -2.763 18.293 1.00 5.51 1138 SER A CA 1
ATOM 1185 C C . SER A 1 159 ? -8.324 -4.172 18.841 1.00 5.54 1138 SER A C 1
ATOM 1186 O O . SER A 1 159 ? -8.098 -4.392 20.027 1.00 5.58 1138 SER A O 1
ATOM 1189 N N . ALA A 1 160 ? -8.663 -5.145 17.993 1.00 5.58 1139 ALA A N 1
ATOM 1190 C CA . ALA A 1 160 ? -8.670 -6.523 18.466 1.00 5.49 1139 ALA A CA 1
ATOM 1191 C C . ALA A 1 160 ? -7.276 -6.861 18.989 1.00 4.97 1139 ALA A C 1
ATOM 1192 O O . ALA A 1 160 ? -6.276 -6.447 18.409 1.00 5.45 1139 ALA A O 1
ATOM 1194 N N . GLY A 1 161 ? -7.235 -7.617 20.073 1.00 5.05 1140 GLY A N 1
ATOM 1195 C CA . GLY A 1 161 ? -6.006 -7.906 20.774 1.00 5.46 1140 GLY A CA 1
ATOM 1196 C C . GLY A 1 161 ? -5.729 -6.991 21.944 1.00 5.67 1140 GLY A C 1
ATOM 1197 O O . GLY A 1 161 ? -4.833 -7.268 22.739 1.00 6.88 1140 GLY A O 1
ATOM 1198 N N . GLY A 1 162 ? -6.463 -5.877 22.032 1.00 5.75 1141 GLY A N 1
ATOM 1199 C CA . GLY A 1 162 ? -6.318 -4.943 23.124 1.00 6.04 1141 GLY A CA 1
ATOM 1200 C C . GLY A 1 162 ? -7.055 -5.406 24.361 1.00 6.13 1141 GLY A C 1
ATOM 1201 O O . GLY A 1 162 ? -7.839 -6.361 24.321 1.00 6.60 1141 GLY A O 1
ATOM 1202 N N . PRO A 1 163 ? -6.803 -4.735 25.488 1.00 6.10 1142 PRO A N 1
ATOM 1203 C CA . PRO A 1 163 ? -7.355 -5.171 26.757 1.00 6.55 1142 PRO A CA 1
ATOM 1204 C C . PRO A 1 163 ? -8.694 -4.563 27.126 1.00 6.34 1142 PRO A C 1
ATOM 1205 O O . PRO A 1 163 ? -8.986 -3.413 26.782 1.00 7.43 1142 PRO A O 1
ATOM 1209 N N . LEU A 1 164 ? -9.460 -5.340 27.881 1.00 6.67 1143 LEU A N 1
ATOM 1210 C CA . LEU A 1 164 ? -10.475 -4.811 28.781 1.00 7.36 1143 LEU A CA 1
ATOM 1211 C C . LEU A 1 164 ? -9.907 -4.913 30.186 1.00 6.89 1143 LEU A C 1
ATOM 1212 O O . LEU A 1 164 ? -9.402 -5.963 30.586 1.00 7.58 1143 LEU A O 1
ATOM 1217 N N . LEU A 1 165 ? -9.982 -3.803 30.917 1.00 7.06 1144 LEU A N 1
ATOM 1218 C CA . LEU A 1 165 ? -9.400 -3.661 32.248 1.00 7.07 1144 LEU A CA 1
ATOM 1219 C C . LEU A 1 165 ? -10.497 -3.404 33.277 1.00 7.26 1144 LEU A C 1
ATOM 1220 O O . LEU A 1 165 ? -11.542 -2.839 32.945 1.00 7.82 1144 LEU A O 1
ATOM 1225 N N . CYS A 1 166 ? -10.234 -3.784 34.522 1.00 7.18 1145 CYS A N 1
ATOM 1226 C CA . CYS A 1 166 ? -11.126 -3.475 35.642 1.00 7.70 1145 CYS A CA 1
ATOM 1227 C C . CYS A 1 166 ? -10.768 -2.076 36.176 1.00 8.23 1145 CYS A C 1
ATOM 1228 O O . CYS A 1 166 ? -9.821 -1.449 35.695 1.00 8.76 1145 CYS A O 1
ATOM 1231 N N . PRO A 1 167 ? -11.525 -1.565 37.160 1.00 8.37 1146 PRO A N 1
ATOM 1232 C CA . PRO A 1 167 ? -11.210 -0.241 37.701 1.00 9.60 1146 PRO A CA 1
ATOM 1233 C C . PRO A 1 167 ? -9.794 -0.107 38.273 1.00 10.47 1146 PRO A C 1
ATOM 1234 O O . PRO A 1 167 ? -9.250 1.008 38.304 1.00 12.79 1146 PRO A O 1
ATOM 1238 N N . ALA A 1 168 ? -9.233 -1.211 38.767 1.00 10.54 1147 ALA A N 1
ATOM 1239 C CA . ALA A 1 168 ? -7.883 -1.221 39.342 1.00 11.06 1147 ALA A CA 1
ATOM 1240 C C . ALA A 1 168 ? -6.783 -1.462 38.289 1.00 11.11 1147 ALA A C 1
ATOM 1241 O O . ALA A 1 168 ? -5.610 -1.544 38.635 1.00 12.28 1147 ALA A O 1
ATOM 1243 N N . GLY A 1 169 ? -7.158 -1.602 37.018 1.00 10.67 1148 GLY A N 1
ATOM 1244 C CA . GLY A 1 169 ? -6.169 -1.739 35.947 1.00 10.32 1148 GLY A CA 1
ATOM 1245 C C . GLY A 1 169 ? -5.662 -3.161 35.728 1.00 9.85 1148 GLY A C 1
ATOM 1246 O O . GLY A 1 169 ? -4.608 -3.357 35.101 1.00 10.59 1148 GLY A O 1
ATOM 1247 N N . HIS A 1 170 ? -6.394 -4.154 36.237 1.00 8.98 1149 HIS A N 1
ATOM 1248 C CA . HIS A 1 170 ? -6.083 -5.554 35.958 1.00 8.55 1149 HIS A CA 1
ATOM 1249 C C . HIS A 1 170 ? -6.684 -5.952 34.623 1.00 8.09 1149 HIS A C 1
ATOM 1250 O O . HIS A 1 170 ? -7.684 -5.392 34.197 1.00 8.65 1149 HIS A O 1
ATOM 1257 N N . ALA A 1 171 ? -6.102 -6.964 33.992 1.00 7.72 1150 ALA A N 1
ATOM 1258 C CA . ALA A 1 171 ? -6.652 -7.508 32.749 1.00 7.51 1150 ALA A CA 1
ATOM 1259 C C . ALA A 1 171 ? -7.855 -8.402 33.003 1.00 6.95 1150 ALA A C 1
ATOM 1260 O O . ALA A 1 171 ? -7.755 -9.386 33.741 1.00 7.89 1150 ALA A O 1
ATOM 1262 N N . VAL A 1 172 ? -8.955 -8.082 32.327 1.00 6.83 1151 VAL A N 1
ATOM 1263 C CA . VAL A 1 172 ? -10.176 -8.877 32.386 1.00 6.91 1151 VAL A CA 1
ATOM 1264 C C . VAL A 1 172 ? -10.388 -9.685 31.105 1.00 6.67 1151 VAL A C 1
ATOM 1265 O O . VAL A 1 172 ? -10.950 -10.778 31.149 1.00 6.80 1151 VAL A O 1
ATOM 1269 N N . GLY A 1 173 ? -9.920 -9.180 29.968 1.00 6.72 1152 GLY A N 1
ATOM 1270 C CA . GLY A 1 173 ? -10.088 -9.906 28.727 1.00 7.06 1152 GLY A CA 1
ATOM 1271 C C . GLY A 1 173 ? -9.336 -9.266 27.581 1.00 6.41 1152 GLY A C 1
ATOM 1272 O O . GLY A 1 173 ? -8.756 -8.181 27.729 1.00 7.03 1152 GLY A O 1
ATOM 1273 N N . ILE A 1 174 ? -9.359 -9.964 26.449 1.00 5.97 1153 ILE A N 1
ATOM 1274 C CA . ILE A 1 174 ? -8.766 -9.520 25.205 1.00 5.94 1153 ILE A CA 1
ATOM 1275 C C . ILE A 1 174 ? -9.874 -9.286 24.189 1.00 5.59 1153 ILE A C 1
ATOM 1276 O O . ILE A 1 174 ? -10.648 -10.183 23.874 1.00 5.86 1153 ILE A O 1
ATOM 1281 N N . PHE A 1 175 ? -9.951 -8.078 23.652 1.00 5.42 1154 PHE A N 1
ATOM 1282 C CA . PHE A 1 175 ? -10.996 -7.696 22.710 1.00 5.27 1154 PHE A CA 1
ATOM 1283 C C . PHE A 1 175 ? -10.897 -8.546 21.448 1.00 5.44 1154 PHE A C 1
ATOM 1284 O O . PHE A 1 175 ? -9.833 -8.642 20.833 1.00 5.49 1154 PHE A O 1
ATOM 1292 N N . ARG A 1 176 ? -12.028 -9.131 21.037 1.00 5.34 1155 ARG A N 1
ATOM 1293 C CA . ARG A 1 176 ? -12.064 -10.107 19.954 1.00 5.88 1155 ARG A CA 1
ATOM 1294 C C . ARG A 1 176 ? -12.979 -9.662 18.802 1.00 5.86 1155 ARG A C 1
ATOM 1295 O O . ARG A 1 176 ? -12.540 -9.637 17.653 1.00 5.99 1155 ARG A O 1
ATOM 1303 N N . THR A 1 177 ? -14.232 -9.323 19.111 1.00 6.23 1156 THR A N 1
ATOM 1304 C CA . THR A 1 177 ? -15.210 -8.922 18.093 1.00 6.55 1156 THR A CA 1
ATOM 1305 C C . THR A 1 177 ? -16.076 -7.777 18.594 1.00 6.51 1156 THR A C 1
ATOM 1306 O O . THR A 1 177 ? -16.272 -7.592 19.792 1.00 6.65 1156 THR A O 1
ATOM 1310 N N . ALA A 1 178 ? -16.614 -7.029 17.639 1.00 6.81 1157 ALA A N 1
ATOM 1311 C CA . ALA A 1 178 ? -17.668 -6.073 17.923 1.00 7.04 1157 ALA A CA 1
ATOM 1312 C C . ALA A 1 178 ? -19.020 -6.720 17.677 1.00 7.35 1157 ALA A C 1
ATOM 1313 O O . ALA A 1 178 ? -19.193 -7.489 16.732 1.00 8.04 1157 ALA A O 1
ATOM 1315 N N . VAL A 1 179 ? -19.970 -6.386 18.549 1.00 8.52 1158 VAL A N 1
ATOM 1316 C CA . VAL A 1 179 ? -21.353 -6.818 18.432 1.00 10.54 1158 VAL A CA 1
ATOM 1317 C C . VAL A 1 179 ? -22.071 -5.636 17.825 1.00 11.35 1158 VAL A C 1
ATOM 1318 O O . VAL A 1 179 ? -22.352 -4.626 18.491 1.00 11.66 1158 VAL A O 1
ATOM 1322 N N . SER A 1 180 ? -22.345 -5.761 16.536 1.00 12.76 1159 SER A N 1
ATOM 1323 C CA . SER A 1 180 ? -22.692 -4.628 15.721 1.00 14.58 1159 SER A CA 1
ATOM 1324 C C . SER A 1 180 ? -24.036 -4.823 15.049 1.00 15.46 1159 SER A C 1
ATOM 1325 O O . SER A 1 180 ? -24.352 -5.918 14.582 1.00 16.15 1159 SER A O 1
ATOM 1328 N N . THR A 1 181 ? -24.824 -3.754 15.021 1.00 16.62 1160 THR A N 1
ATOM 1329 C CA . THR A 1 181 ? -26.040 -3.716 14.210 1.00 18.06 1160 THR A CA 1
ATOM 1330 C C . THR A 1 181 ? -26.058 -2.425 13.410 1.00 17.95 1160 THR A C 1
ATOM 1331 O O . THR A 1 181 ? -25.960 -1.332 13.970 1.00 17.69 1160 THR A O 1
ATOM 1335 N N . ARG A 1 182 ? -26.174 -2.564 12.098 1.00 18.87 1161 ARG A N 1
ATOM 1336 C CA . ARG A 1 182 ? -26.203 -1.416 11.203 1.00 18.55 1161 ARG A CA 1
ATOM 1337 C C . ARG A 1 182 ? -24.940 -0.568 11.373 1.00 17.87 1161 ARG A C 1
ATOM 1338 O O . ARG A 1 182 ? -24.995 0.666 11.327 1.00 18.11 1161 ARG A O 1
ATOM 1340 N N . GLY A 1 183 ? -23.819 -1.249 11.619 1.00 16.38 1162 GLY A N 1
ATOM 1341 C CA . GLY A 1 183 ? -22.512 -0.608 11.708 1.00 14.97 1162 GLY A CA 1
ATOM 1342 C C . GLY A 1 183 ? -22.210 0.053 13.040 1.00 14.09 1162 GLY A C 1
ATOM 1343 O O . GLY A 1 183 ? -21.131 0.615 13.203 1.00 13.26 1162 GLY A O 1
ATOM 1344 N N . VAL A 1 184 ? -23.142 -0.024 13.998 1.00 14.03 1163 VAL A N 1
ATOM 1345 C CA . VAL A 1 184 ? -22.950 0.567 15.320 1.00 14.72 1163 VAL A CA 1
ATOM 1346 C C . VAL A 1 184 ? -22.647 -0.540 16.319 1.00 13.81 1163 VAL A C 1
ATOM 1347 O O . VAL A 1 184 ? -23.425 -1.490 16.464 1.00 14.38 1163 VAL A O 1
ATOM 1351 N N . ALA A 1 185 ? -21.506 -0.420 16.988 1.00 12.76 1164 ALA A N 1
ATOM 1352 C CA . ALA A 1 185 ? -21.130 -1.341 18.039 1.00 12.57 1164 ALA A CA 1
ATOM 1353 C C . ALA A 1 185 ? -21.813 -0.924 19.336 1.00 11.92 1164 ALA A C 1
ATOM 1354 O O . ALA A 1 185 ? -21.450 0.093 19.937 1.00 14.02 1164 ALA A O 1
ATOM 1356 N N . LYS A 1 186 ? -22.786 -1.716 19.768 1.00 10.56 1165 LYS A N 1
ATOM 1357 C CA . LYS A 1 186 ? -23.420 -1.535 21.070 1.00 10.07 1165 LYS A CA 1
ATOM 1358 C C . LYS A 1 186 ? -22.744 -2.374 22.142 1.00 9.56 1165 LYS A C 1
ATOM 1359 O O . LYS A 1 186 ? -22.927 -2.124 23.333 1.00 9.48 1165 LYS A O 1
ATOM 1361 N N . ALA A 1 187 ? -21.977 -3.378 21.727 1.00 8.22 1166 ALA A N 1
ATOM 1362 C CA . ALA A 1 187 ? -21.332 -4.286 22.660 1.00 7.94 1166 ALA A CA 1
ATOM 1363 C C . ALA A 1 187 ? -20.092 -4.861 22.015 1.00 7.37 1166 ALA A C 1
ATOM 1364 O O . ALA A 1 187 ? -1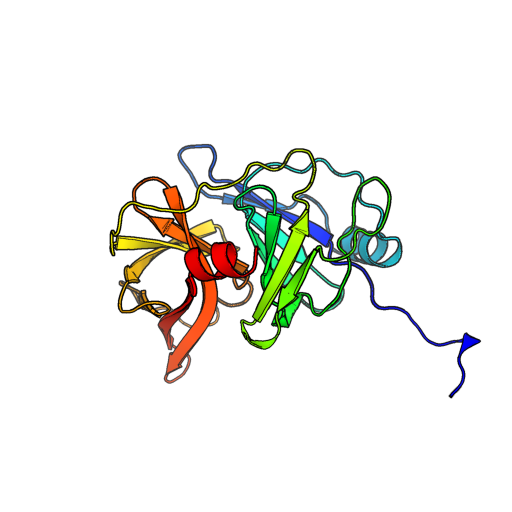9.846 -4.671 20.819 1.00 7.70 1166 ALA A O 1
ATOM 1366 N N . VAL A 1 188 ? -19.298 -5.540 22.836 1.00 7.32 1167 VAL A N 1
ATOM 1367 C CA . VAL A 1 188 ? -18.096 -6.206 22.387 1.00 7.32 1167 VAL A CA 1
ATOM 1368 C C . VAL A 1 188 ? -18.061 -7.604 22.973 1.00 6.61 1167 VAL A C 1
ATOM 1369 O O . VAL A 1 188 ? -18.652 -7.873 24.021 1.00 7.73 1167 VAL A O 1
ATOM 1373 N N . ASP A 1 189 ? -17.381 -8.486 22.265 1.00 6.51 1168 ASP A N 1
ATOM 1374 C CA . ASP A 1 189 ? -17.067 -9.816 22.735 1.00 6.44 1168 ASP A CA 1
ATOM 1375 C C . ASP A 1 189 ? -15.549 -9.895 22.920 1.00 6.34 1168 ASP A C 1
ATOM 1376 O O . ASP A 1 189 ? -14.767 -9.250 22.200 1.00 6.47 1168 ASP A O 1
ATOM 1381 N N . PHE A 1 190 ? -15.147 -10.665 23.917 1.00 6.07 1169 PHE A N 1
ATOM 1382 C CA . PHE A 1 190 ? -13.764 -10.731 24.325 1.00 6.19 1169 PHE A CA 1
ATOM 1383 C C . PHE A 1 190 ? -13.419 -12.103 24.859 1.00 6.20 1169 PHE A C 1
ATOM 1384 O O . PHE A 1 190 ? -14.287 -12.850 25.289 1.00 6.96 1169 PHE A O 1
ATOM 1392 N N . ILE A 1 191 ? -12.133 -12.428 24.817 1.00 6.24 1170 ILE A N 1
ATOM 1393 C CA . ILE A 1 191 ? -11.604 -13.658 25.401 1.00 6.74 1170 ILE A CA 1
ATOM 1394 C C . ILE A 1 191 ? -11.337 -13.357 26.875 1.00 6.75 1170 ILE A C 1
ATOM 1395 O O . ILE A 1 191 ? -10.507 -12.516 27.190 1.00 6.61 1170 ILE A O 1
ATOM 1400 N N . PRO A 1 192 ? -12.059 -14.010 27.797 1.00 7.44 1171 PRO A N 1
ATOM 1401 C CA . PRO A 1 192 ? -11.831 -13.700 29.201 1.00 8.15 1171 PRO A CA 1
ATOM 1402 C C . PRO A 1 192 ? -10.447 -14.143 29.661 1.00 7.40 1171 PRO A C 1
ATOM 1403 O O . PRO A 1 192 ? -9.923 -15.140 29.179 1.00 7.54 1171 PRO A O 1
ATOM 1407 N N . VAL A 1 193 ? -9.898 -13.429 30.630 1.00 8.04 1172 VAL A N 1
ATOM 1408 C CA . VAL A 1 193 ? -8.552 -13.706 31.100 1.00 9.09 1172 VAL A CA 1
ATOM 1409 C C . VAL A 1 193 ? -8.458 -15.123 31.673 1.00 9.74 1172 VAL A C 1
ATOM 1410 O O . VAL A 1 193 ? -7.415 -15.755 31.585 1.00 10.48 1172 VAL A O 1
ATOM 1414 N N . GLU A 1 194 ? -9.553 -15.654 32.214 1.00 10.29 1173 GLU A N 1
ATOM 1415 C CA . GLU A 1 194 ? -9.533 -17.019 32.754 1.00 11.87 1173 GLU A CA 1
ATOM 1416 C C . GLU A 1 194 ? -9.290 -18.048 31.657 1.00 12.29 1173 GLU A C 1
ATOM 1417 O O . GLU A 1 194 ? -8.694 -19.101 31.908 1.00 13.17 1173 GLU A O 1
ATOM 1423 N N . SER A 1 195 ? -9.779 -17.742 30.455 1.00 12.38 1174 SER A N 1
ATOM 1424 C CA . SER A 1 195 ? -9.609 -18.597 29.307 1.00 13.42 1174 SER A CA 1
ATOM 1425 C C . SER A 1 195 ? -8.138 -18.555 28.883 1.00 13.79 1174 SER A C 1
ATOM 1426 O O . SER A 1 195 ? -7.581 -19.585 28.499 1.00 15.80 1174 SER A O 1
ATOM 1429 N N . LEU A 1 196 ? -7.500 -17.379 28.984 1.00 13.75 1175 LEU A N 1
ATOM 1430 C CA . LEU A 1 196 ? -6.045 -17.283 28.818 1.00 14.22 1175 LEU A CA 1
ATOM 1431 C C . LEU A 1 196 ? -5.360 -18.170 29.833 1.00 15.39 1175 LEU A C 1
ATOM 1432 O O . LEU A 1 196 ? -4.532 -18.988 29.456 1.00 16.58 1175 LEU A O 1
ATOM 1437 N N . GLU A 1 197 ? -5.723 -18.003 31.110 1.00 16.00 1176 GLU A N 1
ATOM 1438 C CA . GLU A 1 197 ? -5.155 -18.793 32.207 1.00 17.20 1176 GLU A CA 1
ATOM 1439 C C . GLU A 1 197 ? -5.359 -20.326 31.991 1.00 17.20 1176 GLU A C 1
ATOM 1440 O O . GLU A 1 197 ? -4.440 -21.108 32.264 1.00 19.08 1176 GLU A O 1
ATOM 1446 N N . THR A 1 198 ? -6.510 -20.745 31.448 1.00 17.95 1177 THR A N 1
ATOM 1447 C CA . THR A 1 198 ? -6.754 -22.165 31.080 1.00 18.81 1177 THR A CA 1
ATOM 1448 C C . THR A 1 198 ? -5.877 -22.626 29.903 1.00 18.34 1177 THR A C 1
ATOM 1449 O O . THR A 1 198 ? -5.297 -23.716 29.936 1.00 19.38 1177 THR A O 1
ATOM 1453 N N . THR A 1 199 ? -5.793 -21.800 28.859 1.00 17.94 1178 THR A N 1
ATOM 1454 C CA . THR A 1 199 ? -4.920 -22.073 27.714 1.00 17.79 1178 THR A CA 1
ATOM 1455 C C . THR A 1 199 ? -3.467 -22.242 28.168 1.00 17.71 1178 THR A C 1
ATOM 1456 O O . THR A 1 199 ? -2.738 -23.080 27.630 1.00 18.62 1178 THR A O 1
ATOM 1460 N N . MET A 1 200 ? -3.058 -21.471 29.168 1.00 17.70 1179 MET A N 1
ATOM 1461 C CA . MET A 1 200 ? -1.708 -21.575 29.724 1.00 17.66 1179 MET A CA 1
ATOM 1462 C C . MET A 1 200 ? -1.487 -22.909 30.440 1.00 18.34 1179 MET A C 1
ATOM 1463 O O . MET A 1 200 ? -2.443 -23.590 30.826 1.00 19.06 1179 MET A O 1
#

CATH classification: 2.40.10.120 (+1 more: 2.40.10.10)